Protein AF-A0A945GLP3-F1 (afdb_monomer_lite)

Secondary structure (DSSP, 8-state):
--S----HHHHHHHHHSTTEEEEEEEETTEEEEEEEE-GGG-TT---EEEEEEE-HHHHHHHHHHHHHHTT-S--EE---S-HHHHHHHHHH-S------------S-HHHHHHHHHHHHHHHHHHHT--SEEEEEETTTTEEEEEE-SSS-EEEEEE-HHHHHHHHH-SS-HHHHH-SSTTHHHHTTT-S------TT---

Sequence (202 aa):
AYGVVRRPGEMKPLCERRGREGWGCQVGGGFAYAILGGAGHQARAYERIDEAGGDPQLLESLIRVLMARFRRERLQVITGPNAEDVGFFRQLCGHWERSTDCMIKIIDLQLMLQVLEPLLKRRAKERGVRGGFNFTMEDSEQVGRLDLGKGRNHRLYLGDRDMVSLFFGALPVCETFGGGPPFDLLDKLLPLPLFASPLNHV

Structure (mmCIF, N/CA/C/O backbone):
data_AF-A0A945GLP3-F1
#
_entry.id   AF-A0A945GLP3-F1
#
loop_
_atom_site.group_PDB
_atom_site.id
_atom_site.type_symbol
_atom_site.label_atom_id
_atom_site.label_alt_id
_atom_site.label_comp_id
_atom_site.label_asym_id
_atom_site.label_entity_id
_atom_site.label_seq_id
_atom_site.pdbx_PDB_ins_code
_atom_site.Cartn_x
_atom_site.Cartn_y
_atom_site.Cartn_z
_atom_site.occupancy
_atom_site.B_iso_or_equiv
_atom_site.auth_seq_id
_atom_site.auth_comp_id
_atom_site.auth_asym_id
_atom_site.auth_atom_id
_atom_site.pdbx_PDB_model_num
ATOM 1 N N . ALA A 1 1 ? -12.230 -2.677 -9.079 1.00 30.88 1 ALA A N 1
ATOM 2 C CA . ALA A 1 1 ? -10.773 -2.459 -9.087 1.00 30.88 1 ALA A CA 1
ATOM 3 C C . ALA A 1 1 ? -10.468 -1.290 -8.162 1.00 30.88 1 ALA A C 1
ATOM 5 O O . ALA A 1 1 ? -11.164 -0.287 -8.257 1.00 30.88 1 ALA A O 1
ATOM 6 N N . TYR A 1 2 ? -9.519 -1.436 -7.237 1.00 29.95 2 TYR A N 1
ATOM 7 C CA . TYR A 1 2 ? -9.002 -0.303 -6.464 1.00 29.95 2 TYR A CA 1
ATOM 8 C C . TYR A 1 2 ? -7.687 0.077 -7.118 1.00 29.95 2 TYR A C 1
ATOM 10 O O . TYR A 1 2 ? -6.720 -0.667 -7.050 1.00 29.95 2 TYR A O 1
ATOM 18 N N . GLY A 1 3 ? -7.725 1.190 -7.827 1.00 35.09 3 GLY A N 1
ATOM 19 C CA . GLY A 1 3 ? -6.607 1.802 -8.514 1.00 35.09 3 GLY A CA 1
ATOM 20 C C . GLY A 1 3 ? -7.021 3.232 -8.820 1.00 35.09 3 GLY A C 1
ATOM 21 O O . GLY A 1 3 ? -8.206 3.502 -9.034 1.00 35.09 3 GLY A O 1
ATOM 22 N N . VAL A 1 4 ? -6.072 4.161 -8.788 1.00 40.62 4 VAL A N 1
ATOM 23 C CA . VAL A 1 4 ? -6.324 5.511 -9.293 1.00 40.62 4 VAL A CA 1
ATOM 24 C C . VAL A 1 4 ? -6.577 5.367 -10.789 1.00 40.62 4 VAL A C 1
ATOM 26 O O . VAL A 1 4 ? -5.718 4.865 -11.515 1.00 40.62 4 VAL A O 1
ATOM 29 N N . VAL A 1 5 ? -7.763 5.765 -11.254 1.00 42.56 5 VAL A N 1
ATOM 30 C CA . VAL A 1 5 ? -8.025 5.890 -12.690 1.00 42.56 5 VAL A CA 1
ATOM 31 C C . VAL A 1 5 ? -7.157 7.037 -13.182 1.00 42.56 5 VAL A C 1
ATOM 33 O O . VAL A 1 5 ? -7.525 8.201 -13.032 1.00 42.56 5 VAL A O 1
ATOM 36 N N . ARG A 1 6 ? -5.983 6.704 -13.725 1.00 49.47 6 ARG A N 1
ATOM 37 C CA . ARG A 1 6 ? -5.102 7.701 -14.319 1.00 49.47 6 ARG A CA 1
ATOM 38 C C . ARG A 1 6 ? -5.731 8.186 -15.610 1.00 49.47 6 ARG A C 1
ATOM 40 O O . ARG A 1 6 ? -6.005 7.399 -16.519 1.00 49.47 6 ARG A O 1
ATOM 47 N N . ARG A 1 7 ? -5.968 9.489 -15.708 1.00 48.38 7 ARG A N 1
ATOM 48 C CA . ARG A 1 7 ? -6.375 10.079 -16.985 1.00 48.38 7 ARG A CA 1
ATOM 49 C C . ARG A 1 7 ? -5.192 9.961 -17.951 1.00 48.38 7 ARG A C 1
ATOM 51 O O . ARG A 1 7 ? -4.054 10.129 -17.519 1.00 48.38 7 ARG A O 1
ATOM 58 N N . PRO A 1 8 ? -5.406 9.756 -19.261 1.00 51.41 8 PRO A N 1
ATOM 59 C CA . PRO A 1 8 ? -4.306 9.696 -20.231 1.00 51.41 8 PRO A CA 1
ATOM 60 C C . PRO A 1 8 ? -3.327 10.885 -20.144 1.00 51.41 8 PRO A C 1
ATOM 62 O O . PRO A 1 8 ? -2.127 10.718 -20.342 1.00 51.41 8 PRO A O 1
ATOM 65 N N . GLY A 1 9 ? -3.812 12.075 -19.765 1.00 55.00 9 GLY A N 1
ATOM 66 C CA . GLY A 1 9 ? -2.977 13.261 -19.534 1.00 55.00 9 GLY A CA 1
ATOM 67 C C . GLY A 1 9 ? -2.014 13.159 -18.341 1.00 55.00 9 GLY A C 1
ATOM 68 O O . GLY A 1 9 ? -0.962 13.785 -18.374 1.00 55.00 9 GLY A O 1
ATOM 69 N N . GLU A 1 10 ? -2.318 12.342 -17.331 1.00 52.44 10 GLU A N 1
ATOM 70 C CA . GLU A 1 10 ? -1.447 12.083 -16.170 1.00 52.44 10 GLU A CA 1
ATOM 71 C C . GLU A 1 10 ? -0.338 11.071 -16.504 1.00 52.44 10 GLU A C 1
ATOM 73 O O . GLU A 1 10 ? 0.697 11.037 -15.844 1.00 52.44 10 GLU A O 1
ATOM 78 N N . MET A 1 11 ? -0.521 10.280 -17.569 1.00 56.25 11 MET A N 1
ATOM 79 C CA . MET A 1 11 ? 0.501 9.372 -18.107 1.00 56.25 11 MET A CA 1
ATOM 80 C C . MET A 1 11 ? 1.476 10.079 -19.053 1.00 56.25 11 MET A C 1
ATOM 82 O O . MET A 1 11 ? 2.590 9.612 -19.272 1.00 56.25 11 MET A O 1
ATOM 86 N N . LYS A 1 12 ? 1.089 11.224 -19.618 1.00 57.19 12 LYS A N 1
ATOM 87 C CA . LYS A 1 12 ? 1.904 11.957 -20.591 1.00 57.19 12 LYS A CA 1
ATOM 88 C C . LYS A 1 12 ? 3.294 12.353 -20.041 1.00 57.19 12 LYS A C 1
ATOM 90 O O . LYS A 1 12 ? 4.285 12.055 -20.706 1.00 57.19 12 LYS A O 1
ATOM 95 N N . PRO A 1 13 ? 3.435 12.885 -18.806 1.00 58.25 13 PRO A N 1
ATOM 96 C CA . PRO A 1 13 ? 4.749 13.186 -18.230 1.00 58.25 13 PRO A CA 1
ATOM 97 C C . PRO A 1 13 ? 5.629 11.950 -17.998 1.00 58.25 13 PRO A C 1
ATOM 99 O O . PRO A 1 13 ? 6.848 12.073 -17.943 1.00 58.25 13 PRO A O 1
ATOM 102 N N . LEU A 1 14 ? 5.037 10.762 -17.849 1.00 55.91 14 LEU A N 1
ATOM 103 C CA . LEU A 1 14 ? 5.773 9.507 -17.685 1.00 55.91 14 LEU A CA 1
ATOM 104 C C . LEU A 1 14 ? 6.435 9.057 -18.986 1.00 55.91 14 LEU A C 1
ATOM 106 O O . LEU A 1 14 ? 7.582 8.614 -18.966 1.00 55.91 14 LEU A O 1
ATOM 110 N N . CYS A 1 15 ? 5.723 9.215 -20.100 1.00 54.62 15 CYS A N 1
ATOM 111 C CA . CYS A 1 15 ? 6.183 8.822 -21.427 1.00 54.62 15 CYS A CA 1
ATOM 112 C C . CYS A 1 15 ? 7.084 9.880 -22.087 1.00 54.62 15 CYS A C 1
ATOM 114 O O . CYS A 1 15 ? 7.873 9.543 -22.964 1.00 54.62 15 CYS A O 1
ATOM 116 N N . GLU A 1 16 ? 6.977 11.150 -21.681 1.00 55.97 16 GLU A N 1
ATOM 117 C CA . GLU A 1 16 ? 7.677 12.277 -22.323 1.00 55.97 16 GLU A CA 1
ATOM 118 C C . GLU A 1 16 ? 8.896 12.803 -21.535 1.00 55.97 16 GLU A C 1
ATOM 120 O O . GLU A 1 16 ? 9.595 13.711 -21.993 1.00 55.97 16 GLU A O 1
ATOM 125 N N . ARG A 1 17 ? 9.204 12.245 -20.355 1.00 57.25 17 ARG A N 1
ATOM 126 C CA . ARG A 1 17 ? 10.391 12.638 -19.573 1.00 57.25 17 ARG A CA 1
ATOM 127 C C . ARG A 1 17 ? 11.679 12.134 -20.235 1.00 57.25 17 ARG A C 1
ATOM 129 O O . ARG A 1 17 ? 11.884 10.932 -20.388 1.00 57.25 17 ARG A O 1
ATOM 136 N N . ARG A 1 18 ? 12.606 13.054 -20.553 1.00 59.53 18 ARG A N 1
ATOM 137 C CA . ARG A 1 18 ? 13.972 12.718 -21.010 1.00 59.53 18 ARG A CA 1
ATOM 138 C C . ARG A 1 18 ? 14.609 11.699 -20.056 1.00 59.53 18 ARG A C 1
ATOM 140 O O . ARG A 1 18 ? 14.694 11.955 -18.857 1.00 59.53 18 ARG A O 1
ATOM 147 N N . GLY A 1 19 ? 15.072 10.568 -20.587 1.00 64.00 19 GLY A N 1
ATOM 148 C CA . GLY A 1 19 ? 15.695 9.494 -19.804 1.00 64.00 19 GLY A CA 1
ATOM 149 C C . GLY A 1 19 ? 14.748 8.399 -19.308 1.00 64.00 19 GLY A C 1
ATOM 150 O O . GLY A 1 19 ? 15.213 7.520 -18.584 1.00 64.00 19 GLY A O 1
ATOM 151 N N . ARG A 1 20 ? 13.462 8.423 -19.691 1.00 74.50 20 ARG A N 1
ATOM 152 C CA . ARG A 1 20 ? 12.532 7.300 -19.504 1.00 74.50 20 ARG A CA 1
ATOM 153 C C . ARG A 1 20 ? 12.071 6.730 -20.844 1.00 74.50 20 ARG A C 1
ATOM 155 O O . ARG A 1 20 ? 11.935 7.475 -21.809 1.00 74.50 20 ARG A O 1
ATOM 162 N N . GLU A 1 21 ? 11.863 5.418 -20.915 1.00 78.62 21 GLU A N 1
ATOM 163 C CA . GLU A 1 21 ? 11.349 4.745 -22.118 1.00 78.62 21 GLU A CA 1
ATOM 164 C C . GLU A 1 21 ? 10.379 3.626 -21.737 1.00 78.62 21 GLU A C 1
ATOM 166 O O . GLU A 1 21 ? 10.684 2.791 -20.884 1.00 78.62 21 GLU A O 1
ATOM 171 N N . GLY A 1 22 ? 9.203 3.627 -22.365 1.00 84.44 22 GLY A N 1
ATOM 172 C CA . GLY A 1 22 ? 8.183 2.605 -22.165 1.00 84.44 22 GLY A CA 1
ATOM 173 C C . GLY A 1 22 ? 8.343 1.442 -23.135 1.00 84.44 22 GLY A C 1
ATOM 174 O O . GLY A 1 22 ? 8.502 1.640 -24.337 1.00 84.44 22 GLY A O 1
ATOM 175 N N . TRP A 1 23 ? 8.251 0.229 -22.604 1.00 87.44 23 TRP A N 1
ATOM 176 C CA . TRP A 1 23 ? 8.298 -1.025 -23.342 1.00 87.44 23 TRP A CA 1
ATOM 177 C C . TRP A 1 23 ? 7.068 -1.853 -23.003 1.00 87.44 23 TRP A C 1
ATOM 179 O O . TRP A 1 23 ? 6.610 -1.844 -21.863 1.00 87.44 23 TRP A O 1
ATOM 189 N N . GLY A 1 24 ? 6.544 -2.588 -23.978 1.00 89.19 24 GLY A N 1
ATOM 190 C CA . GLY A 1 24 ? 5.403 -3.462 -23.755 1.00 89.19 24 GLY A CA 1
ATOM 191 C C . GLY A 1 24 ? 5.402 -4.664 -24.679 1.00 89.19 24 GLY A C 1
ATOM 192 O O . GLY A 1 24 ? 6.011 -4.647 -25.750 1.00 89.19 24 GLY A O 1
ATOM 193 N N . CYS A 1 25 ? 4.713 -5.712 -24.248 1.00 86.56 25 CYS A N 1
ATOM 194 C CA . CYS A 1 25 ? 4.465 -6.910 -25.033 1.00 86.56 25 CYS A CA 1
ATOM 195 C C . CYS A 1 25 ? 2.995 -7.322 -24.906 1.00 86.56 25 CYS A C 1
ATOM 197 O O . CYS A 1 25 ? 2.357 -7.116 -23.872 1.00 86.56 25 CYS A O 1
ATOM 199 N N . GLN A 1 26 ? 2.449 -7.889 -25.981 1.00 90.56 26 GLN A N 1
ATOM 200 C CA . GLN A 1 26 ? 1.070 -8.357 -26.038 1.00 90.56 26 GLN A CA 1
ATOM 201 C C . GLN A 1 26 ? 1.025 -9.710 -26.748 1.00 90.56 26 GLN A C 1
ATOM 203 O O . GLN A 1 26 ? 1.541 -9.842 -27.858 1.00 90.56 26 GLN A O 1
ATOM 208 N N . VAL A 1 27 ? 0.410 -10.710 -26.114 1.00 88.69 27 VAL A N 1
ATOM 209 C CA . VAL A 1 27 ? 0.251 -12.064 -26.668 1.00 88.69 27 VAL A CA 1
ATOM 210 C C . VAL A 1 27 ? -1.104 -12.616 -26.239 1.00 88.69 27 VAL A C 1
ATOM 212 O O . VAL A 1 27 ? -1.424 -12.604 -25.055 1.00 88.69 27 VAL A O 1
ATOM 215 N N . GLY A 1 28 ? -1.907 -13.106 -27.189 1.00 77.50 28 GLY A N 1
ATOM 216 C CA . GLY A 1 28 ? -3.133 -13.860 -26.881 1.00 77.50 28 GLY A CA 1
ATOM 217 C C . GLY A 1 28 ? -4.143 -13.128 -25.985 1.00 77.50 28 GLY A C 1
ATOM 218 O O . GLY A 1 28 ? -4.814 -13.766 -25.184 1.00 77.50 28 GLY A O 1
ATOM 219 N N . GLY A 1 29 ? -4.224 -11.797 -26.076 1.00 82.75 29 GLY A N 1
ATOM 220 C CA . GLY A 1 29 ? -5.087 -10.962 -25.227 1.00 82.75 29 GLY A CA 1
ATOM 221 C C . GLY A 1 29 ? -4.465 -10.532 -23.892 1.00 82.75 29 GLY A C 1
ATOM 222 O O . GLY A 1 29 ? -4.974 -9.600 -23.274 1.00 82.75 29 GLY A O 1
ATOM 223 N N . GLY A 1 30 ? -3.348 -11.134 -23.479 1.00 82.31 30 GLY A N 1
ATOM 224 C CA . GLY A 1 30 ? -2.535 -10.674 -22.354 1.00 82.31 30 GLY A CA 1
ATOM 225 C C . GLY A 1 30 ? -1.622 -9.512 -22.744 1.00 82.31 30 GLY A C 1
ATOM 226 O O . GLY A 1 30 ? -1.216 -9.391 -23.902 1.00 82.31 30 GLY A O 1
ATOM 227 N N . PHE A 1 31 ? -1.287 -8.664 -21.772 1.00 88.62 31 PHE A N 1
ATOM 228 C CA . PHE A 1 31 ? -0.425 -7.495 -21.948 1.00 88.62 31 PHE A CA 1
ATOM 229 C C . PHE A 1 31 ? 0.483 -7.304 -20.733 1.00 88.62 31 PHE A C 1
ATOM 231 O O . PHE A 1 31 ? 0.029 -7.484 -19.604 1.00 88.62 31 PHE A O 1
ATOM 238 N N . ALA A 1 32 ? 1.726 -6.887 -20.963 1.00 85.88 32 ALA A N 1
ATOM 239 C CA . ALA A 1 32 ? 2.624 -6.398 -19.924 1.00 85.88 32 ALA A CA 1
ATOM 240 C C . ALA A 1 32 ? 3.416 -5.181 -20.404 1.00 85.88 32 ALA A C 1
ATOM 242 O O . ALA A 1 32 ? 3.670 -5.020 -21.601 1.00 85.88 32 ALA A O 1
ATOM 243 N N . TYR A 1 33 ? 3.821 -4.335 -19.458 1.00 88.19 33 TYR A N 1
ATOM 244 C CA . TYR A 1 33 ? 4.624 -3.147 -19.716 1.00 88.19 33 TYR A CA 1
ATOM 245 C C . TYR A 1 33 ? 5.692 -2.916 -18.647 1.00 88.19 33 TYR A C 1
ATOM 247 O O . TYR A 1 33 ? 5.562 -3.355 -17.505 1.00 88.19 33 TYR A O 1
ATOM 255 N N . ALA A 1 34 ? 6.732 -2.181 -19.032 1.00 87.31 34 ALA A N 1
ATOM 256 C CA . ALA A 1 34 ? 7.771 -1.671 -18.152 1.00 87.31 34 ALA A CA 1
ATOM 257 C C . ALA A 1 34 ? 8.202 -0.268 -18.601 1.00 87.31 34 ALA A C 1
ATOM 259 O O . ALA A 1 34 ? 8.380 -0.009 -19.791 1.00 87.31 34 ALA A O 1
ATOM 260 N N . ILE A 1 35 ? 8.396 0.634 -17.645 1.00 86.31 35 ILE A N 1
ATOM 261 C CA . ILE A 1 35 ? 8.957 1.968 -17.842 1.00 86.31 35 ILE A CA 1
ATOM 262 C C . ILE A 1 35 ? 10.386 1.941 -17.313 1.00 86.31 35 ILE A C 1
ATOM 264 O O . ILE A 1 35 ? 10.616 1.798 -16.113 1.00 86.31 35 ILE A O 1
ATOM 268 N N . LEU A 1 36 ? 11.353 2.062 -18.216 1.00 85.94 36 LEU A N 1
ATOM 269 C CA . LEU A 1 36 ? 12.771 2.049 -17.883 1.00 85.94 36 LEU A CA 1
ATOM 270 C C . LEU A 1 36 ? 13.275 3.455 -17.562 1.00 85.94 36 LEU A C 1
ATOM 272 O O . LEU A 1 36 ? 12.870 4.418 -18.210 1.00 85.94 36 LEU A O 1
ATOM 276 N N . GLY A 1 37 ? 14.199 3.557 -16.607 1.00 83.12 37 GLY A N 1
ATOM 277 C CA . GLY A 1 37 ? 14.891 4.784 -16.214 1.00 83.12 37 GLY A CA 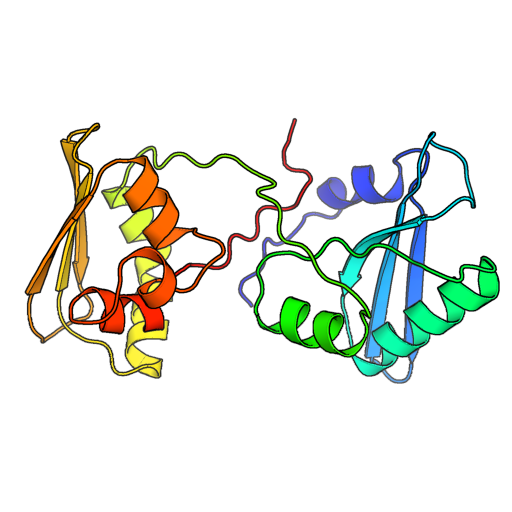1
ATOM 278 C C . GLY A 1 37 ? 16.396 4.564 -16.009 1.00 83.12 37 GLY A C 1
ATOM 279 O O . GLY A 1 37 ? 16.873 3.431 -15.921 1.00 83.12 37 GLY A O 1
ATOM 280 N N . GLY A 1 38 ? 17.172 5.646 -15.942 1.00 76.81 38 GLY A N 1
ATOM 281 C CA . GLY A 1 38 ? 18.621 5.592 -15.703 1.00 76.81 38 GLY A CA 1
ATOM 282 C C . GLY A 1 38 ? 19.206 6.938 -15.274 1.00 76.81 38 GLY A C 1
ATOM 283 O O . GLY A 1 38 ? 18.528 7.970 -15.334 1.00 76.81 38 GLY A O 1
ATOM 284 N N . ALA A 1 39 ? 20.460 6.927 -14.817 1.00 66.00 39 ALA A N 1
ATOM 285 C CA . ALA A 1 39 ? 21.176 8.143 -14.447 1.00 66.00 39 ALA A CA 1
ATOM 286 C C . ALA A 1 39 ? 21.418 9.050 -15.674 1.00 66.00 39 ALA A C 1
ATOM 288 O O . ALA A 1 39 ? 21.748 8.592 -16.766 1.00 66.00 39 ALA A O 1
ATOM 289 N N . GLY A 1 40 ? 21.258 10.366 -15.494 1.00 59.19 40 GLY A N 1
ATOM 290 C CA . GLY A 1 40 ? 21.776 11.370 -16.432 1.00 59.19 40 GLY A CA 1
ATOM 291 C C . GLY A 1 40 ? 20.935 11.696 -17.671 1.00 59.19 40 GLY A C 1
ATOM 292 O O . GLY A 1 40 ? 21.484 12.253 -18.617 1.00 59.19 40 GLY A O 1
ATOM 293 N N . HIS A 1 41 ? 19.633 11.388 -17.708 1.00 53.28 41 HIS A N 1
ATOM 294 C CA . HIS A 1 41 ? 18.764 11.679 -18.868 1.00 53.28 41 HIS A CA 1
ATOM 295 C C . HIS A 1 41 ? 19.275 11.101 -20.209 1.00 53.28 41 HIS A C 1
ATOM 297 O O . HIS A 1 41 ? 18.842 11.536 -21.279 1.00 53.28 41 HIS A O 1
ATOM 303 N N . GLN A 1 42 ? 20.189 10.125 -20.165 1.00 54.50 42 GLN A N 1
ATOM 304 C CA . GLN A 1 42 ? 20.777 9.510 -21.349 1.00 54.50 42 GLN A CA 1
ATOM 305 C C . GLN A 1 42 ? 19.886 8.372 -21.843 1.00 54.50 42 GLN A C 1
ATOM 307 O O . GLN A 1 42 ? 19.506 7.477 -21.088 1.00 54.50 42 GLN A O 1
ATOM 312 N N . ALA A 1 43 ? 19.556 8.393 -23.133 1.00 53.12 43 ALA A N 1
ATOM 313 C CA . ALA A 1 43 ? 18.850 7.285 -23.759 1.00 53.12 43 ALA A CA 1
ATOM 314 C C . ALA A 1 43 ? 19.726 6.019 -23.708 1.00 53.12 43 ALA A C 1
ATOM 316 O O . ALA A 1 43 ? 20.909 6.076 -24.042 1.00 53.12 43 ALA A O 1
ATOM 317 N N . ARG A 1 44 ? 19.123 4.869 -23.366 1.00 60.09 44 ARG A N 1
ATOM 318 C CA . ARG A 1 44 ? 19.711 3.512 -23.468 1.00 60.09 44 ARG A CA 1
ATOM 319 C C . ARG A 1 44 ? 20.724 3.100 -22.394 1.00 60.09 44 ARG A C 1
ATOM 321 O O . ARG A 1 44 ? 21.185 1.958 -22.418 1.00 60.09 44 ARG A O 1
ATOM 328 N N . ALA A 1 45 ? 21.004 3.952 -21.411 1.00 65.12 45 ALA A N 1
ATOM 329 C CA . ALA A 1 45 ? 21.755 3.572 -20.215 1.00 65.12 45 ALA A CA 1
ATOM 330 C C . ALA A 1 45 ? 20.834 3.108 -19.067 1.00 65.12 45 ALA A C 1
ATOM 332 O O . ALA A 1 45 ? 21.070 3.451 -17.915 1.00 65.12 45 ALA A O 1
ATOM 333 N N . TYR A 1 46 ? 19.744 2.395 -19.371 1.00 78.25 46 TYR A N 1
ATOM 334 C CA . TYR A 1 46 ? 18.735 2.064 -18.364 1.00 78.25 46 TYR A CA 1
ATOM 335 C C . TYR A 1 46 ? 19.299 1.143 -17.281 1.00 78.25 46 TYR A C 1
ATOM 337 O O . TYR A 1 46 ? 19.880 0.098 -17.573 1.00 78.25 46 TYR A O 1
ATOM 345 N N . GLU A 1 47 ? 19.110 1.547 -16.032 1.00 83.88 47 GLU A N 1
ATOM 346 C CA . GLU A 1 47 ? 19.602 0.854 -14.837 1.00 83.88 47 GLU A CA 1
ATOM 347 C C . GLU A 1 47 ? 18.462 0.462 -13.900 1.00 83.88 47 GLU A C 1
ATOM 349 O O . GLU A 1 47 ? 18.657 -0.375 -13.018 1.00 83.88 47 GLU A O 1
ATOM 354 N N . ARG A 1 48 ? 17.270 1.034 -14.105 1.00 86.31 48 ARG A N 1
ATOM 355 C CA . ARG A 1 48 ? 16.099 0.786 -13.272 1.00 86.31 48 ARG A CA 1
ATOM 356 C C . ARG A 1 48 ? 14.812 0.612 -14.070 1.00 86.31 48 ARG A C 1
ATOM 358 O O . ARG A 1 48 ? 14.672 1.144 -15.171 1.00 86.31 48 ARG A O 1
ATOM 365 N N . ILE A 1 49 ? 13.872 -0.104 -13.474 1.00 87.56 49 ILE A N 1
ATOM 366 C CA . ILE A 1 49 ? 12.462 -0.164 -13.846 1.00 87.56 49 ILE A CA 1
ATOM 367 C C . ILE A 1 49 ? 11.726 0.750 -12.860 1.00 87.56 49 ILE A C 1
ATOM 369 O O . ILE A 1 49 ? 11.668 0.454 -11.666 1.00 87.56 49 ILE A O 1
ATOM 373 N N . ASP A 1 50 ? 11.223 1.877 -13.365 1.00 81.62 50 ASP A N 1
ATOM 374 C CA . ASP A 1 50 ? 10.504 2.895 -12.585 1.00 81.62 50 ASP A CA 1
ATOM 375 C C . ASP A 1 50 ? 9.035 2.505 -12.354 1.00 81.62 50 ASP A C 1
ATOM 377 O O . ASP A 1 50 ? 8.435 2.902 -11.360 1.00 81.62 50 ASP A O 1
ATOM 381 N N . GLU A 1 51 ? 8.439 1.766 -13.294 1.00 81.81 51 GLU A N 1
ATOM 382 C CA . GLU A 1 51 ? 7.067 1.258 -13.212 1.00 81.81 51 GLU A CA 1
ATOM 383 C C . GLU A 1 51 ? 6.951 -0.008 -14.071 1.00 81.81 51 GLU A C 1
ATOM 385 O O . GLU A 1 51 ? 7.573 -0.097 -15.129 1.00 81.81 51 GLU A O 1
ATOM 390 N N . ALA A 1 52 ? 6.156 -0.984 -13.646 1.00 85.69 52 ALA A N 1
ATOM 391 C CA . ALA A 1 52 ? 5.865 -2.184 -14.420 1.00 85.69 52 ALA A CA 1
ATOM 392 C C . ALA A 1 52 ? 4.503 -2.757 -14.024 1.00 85.69 52 ALA A C 1
ATOM 394 O O . ALA A 1 52 ? 4.051 -2.561 -12.898 1.00 85.69 52 ALA A O 1
ATOM 395 N N . GLY A 1 53 ? 3.863 -3.477 -14.941 1.00 84.62 53 GLY A N 1
ATOM 396 C CA . GLY A 1 53 ? 2.584 -4.119 -14.662 1.00 84.62 53 GLY A CA 1
ATOM 397 C C . GLY A 1 53 ? 2.044 -4.938 -15.827 1.00 84.62 53 GLY A C 1
ATOM 398 O O . GLY A 1 53 ? 2.585 -4.915 -16.934 1.00 84.62 53 GLY A O 1
ATOM 399 N N . GLY A 1 54 ? 0.949 -5.653 -15.570 1.00 85.12 54 GLY A N 1
ATOM 400 C CA . GLY A 1 54 ? 0.273 -6.519 -16.536 1.00 85.12 54 GLY A CA 1
ATOM 401 C C . GLY A 1 54 ? 0.313 -7.992 -16.139 1.00 85.12 54 GLY A C 1
ATOM 402 O O . GLY A 1 54 ? 0.365 -8.318 -14.956 1.00 85.12 54 GLY A O 1
ATOM 403 N N . ASP A 1 55 ? 0.251 -8.877 -17.130 1.00 86.81 55 ASP A N 1
ATOM 404 C CA . ASP A 1 55 ? 0.323 -10.322 -16.920 1.00 86.81 55 ASP A CA 1
ATOM 405 C C . ASP A 1 55 ? 1.706 -10.736 -16.364 1.00 86.81 55 ASP A C 1
ATOM 407 O O . ASP A 1 55 ? 2.721 -10.382 -16.972 1.00 86.81 55 ASP A O 1
ATOM 411 N N . PRO A 1 56 ? 1.783 -11.493 -15.249 1.00 86.94 56 PRO A N 1
ATOM 412 C CA . PRO A 1 56 ? 3.057 -11.842 -14.616 1.00 86.94 56 PRO A CA 1
ATOM 413 C C . PRO A 1 56 ? 4.025 -12.633 -15.506 1.00 86.94 56 PRO A C 1
ATOM 415 O O . PRO A 1 56 ? 5.231 -12.387 -15.467 1.00 86.94 56 PRO A O 1
ATOM 418 N N . GLN A 1 57 ? 3.524 -13.562 -16.328 1.00 89.31 57 GLN A N 1
ATOM 419 C CA . GLN A 1 57 ? 4.374 -14.388 -17.195 1.00 89.31 57 GLN A CA 1
ATOM 420 C C . GLN A 1 57 ? 4.937 -13.557 -18.353 1.00 89.31 57 GLN A C 1
ATOM 422 O O . GLN A 1 57 ? 6.116 -13.672 -18.715 1.00 89.31 57 GLN A O 1
ATOM 427 N N . LEU A 1 58 ? 4.102 -12.682 -18.919 1.00 88.56 58 LEU A N 1
ATOM 428 C CA . LEU A 1 58 ? 4.531 -11.736 -19.946 1.00 88.56 58 LEU A CA 1
ATOM 429 C C . LEU A 1 58 ? 5.497 -10.692 -19.384 1.00 88.56 58 LEU A C 1
ATOM 431 O O . LEU A 1 58 ? 6.459 -10.340 -20.066 1.00 88.56 58 LEU A O 1
ATOM 435 N N . LEU A 1 59 ? 5.285 -10.233 -18.148 1.00 89.75 59 LEU A N 1
ATOM 436 C CA . LEU A 1 59 ? 6.157 -9.268 -17.488 1.00 89.75 59 LEU A CA 1
ATOM 437 C C . LEU A 1 59 ? 7.547 -9.854 -17.217 1.00 89.75 59 LEU A C 1
ATOM 439 O O . LEU A 1 59 ? 8.548 -9.214 -17.535 1.00 89.75 59 LEU A O 1
ATOM 443 N N . GLU A 1 60 ? 7.633 -11.083 -16.706 1.00 92.12 60 GLU A N 1
ATOM 444 C CA . GLU A 1 60 ? 8.918 -11.767 -16.527 1.00 92.12 60 GLU A CA 1
ATOM 445 C C . GLU A 1 60 ? 9.663 -11.913 -17.865 1.00 92.12 60 GLU A C 1
ATOM 447 O O . GLU A 1 60 ? 10.852 -11.593 -17.975 1.00 92.12 60 GLU A O 1
ATOM 452 N N . SER A 1 61 ? 8.949 -12.337 -18.910 1.00 92.31 61 SER A N 1
ATOM 453 C CA . SER A 1 61 ? 9.502 -12.464 -20.261 1.00 92.31 61 SER A CA 1
ATOM 454 C C . SER A 1 61 ? 9.995 -11.119 -20.804 1.00 92.31 61 SER A C 1
ATOM 456 O O . SER A 1 61 ? 11.093 -11.038 -21.358 1.00 92.31 61 SER A O 1
ATOM 458 N N . LEU A 1 62 ? 9.219 -10.049 -20.604 1.00 91.00 62 LEU A N 1
ATOM 459 C CA . LEU A 1 62 ? 9.582 -8.690 -20.994 1.00 91.00 62 LEU A CA 1
ATOM 460 C C . LEU A 1 62 ? 10.870 -8.245 -20.293 1.00 91.00 62 LEU A C 1
ATOM 462 O O . LEU A 1 62 ? 11.790 -7.781 -20.964 1.00 91.00 62 LEU A O 1
ATOM 466 N N . ILE A 1 63 ? 10.985 -8.442 -18.977 1.00 90.62 63 ILE A N 1
ATOM 467 C CA . ILE A 1 63 ? 12.185 -8.080 -18.208 1.00 90.62 63 ILE A CA 1
ATOM 468 C C . ILE A 1 63 ? 13.422 -8.804 -18.758 1.00 90.62 63 ILE A C 1
ATOM 470 O O . ILE A 1 63 ? 14.442 -8.159 -19.015 1.00 90.62 63 ILE A O 1
ATOM 474 N N . ARG A 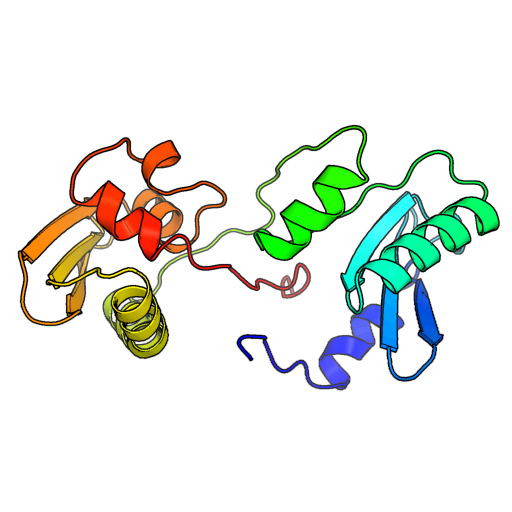1 64 ? 13.330 -10.115 -19.024 1.00 90.69 64 ARG A N 1
ATOM 475 C CA . ARG A 1 64 ? 14.434 -10.905 -19.605 1.00 90.69 64 ARG A CA 1
ATOM 476 C C . ARG A 1 64 ? 14.872 -10.360 -20.969 1.00 90.69 64 ARG A C 1
ATOM 478 O O . ARG A 1 64 ? 16.069 -10.204 -21.217 1.00 90.69 64 ARG A O 1
ATOM 485 N N . VAL A 1 65 ? 13.915 -10.025 -21.838 1.00 91.12 65 VAL A N 1
ATOM 486 C CA . VAL A 1 65 ? 14.191 -9.427 -23.156 1.00 91.12 65 VAL A CA 1
ATOM 487 C C . VAL A 1 65 ? 14.871 -8.066 -23.016 1.00 91.12 65 VAL A C 1
ATOM 489 O O . VAL A 1 65 ? 15.835 -7.795 -23.733 1.00 91.12 65 VAL A O 1
ATOM 492 N N . LEU A 1 66 ? 14.418 -7.218 -22.089 1.00 88.56 66 LEU A N 1
ATOM 493 C CA . LEU A 1 66 ? 15.007 -5.896 -21.863 1.00 88.56 66 LEU A CA 1
ATOM 494 C C . LEU A 1 66 ? 16.440 -6.001 -21.323 1.00 88.56 66 LEU A C 1
ATOM 496 O O . LEU A 1 66 ? 17.329 -5.318 -21.836 1.00 88.56 66 LEU A O 1
ATOM 500 N N . MET A 1 67 ? 16.699 -6.899 -20.368 1.00 89.00 67 MET A N 1
ATOM 501 C CA . MET A 1 67 ? 18.054 -7.156 -19.865 1.00 89.00 67 MET A CA 1
ATOM 502 C C . MET A 1 67 ? 18.999 -7.606 -20.984 1.00 89.00 67 MET A C 1
ATOM 504 O O . MET A 1 67 ? 20.082 -7.039 -21.139 1.00 89.00 67 MET A O 1
ATOM 508 N N . ALA A 1 68 ? 18.573 -8.564 -21.814 1.00 89.44 68 ALA A N 1
ATOM 509 C CA . ALA A 1 68 ? 19.368 -9.050 -22.941 1.00 89.44 68 ALA A CA 1
ATOM 510 C C . ALA A 1 68 ? 19.616 -7.951 -23.989 1.00 89.44 68 ALA A C 1
ATOM 512 O O . ALA A 1 68 ? 20.750 -7.734 -24.420 1.00 89.44 68 ALA A O 1
ATOM 513 N N . ARG A 1 69 ? 18.566 -7.210 -24.363 1.00 86.94 69 ARG A N 1
ATOM 514 C CA . ARG A 1 69 ? 18.627 -6.126 -25.354 1.00 86.94 69 ARG A CA 1
ATOM 515 C C . ARG A 1 69 ? 19.607 -5.031 -24.948 1.00 86.94 69 ARG A C 1
ATOM 517 O O . ARG A 1 69 ? 20.375 -4.561 -25.785 1.00 86.94 69 ARG A O 1
ATOM 524 N N . PHE A 1 70 ? 19.577 -4.626 -23.681 1.00 85.44 70 PHE A N 1
ATOM 525 C CA . PHE A 1 70 ? 20.418 -3.548 -23.162 1.00 85.44 70 PHE A CA 1
ATOM 526 C C . PHE A 1 70 ? 21.718 -4.038 -22.518 1.00 85.44 70 PHE A C 1
ATOM 528 O O . PHE A 1 70 ? 22.442 -3.225 -21.942 1.00 85.44 70 PHE A O 1
ATOM 535 N N . ARG A 1 71 ? 22.028 -5.340 -22.640 1.00 87.06 71 ARG A N 1
ATOM 536 C CA . ARG A 1 71 ? 23.222 -5.991 -22.078 1.00 87.06 71 ARG A CA 1
ATOM 537 C C . ARG A 1 71 ? 23.412 -5.667 -20.593 1.00 87.06 71 ARG A C 1
ATOM 539 O O . ARG A 1 71 ? 24.494 -5.276 -20.163 1.00 87.06 71 ARG A O 1
ATOM 546 N N . ARG A 1 72 ? 22.329 -5.772 -19.820 1.00 85.56 72 ARG A N 1
ATOM 547 C CA . ARG A 1 72 ? 22.316 -5.483 -18.384 1.00 85.56 72 ARG A CA 1
ATOM 548 C C . ARG A 1 72 ? 22.437 -6.768 -17.589 1.00 85.56 72 ARG A C 1
ATOM 550 O O . ARG A 1 72 ? 21.605 -7.658 -17.715 1.00 85.56 72 ARG A O 1
ATOM 557 N N . GLU A 1 73 ? 23.440 -6.813 -16.724 1.00 86.38 73 GLU A N 1
ATOM 558 C CA . GLU A 1 73 ? 23.594 -7.876 -15.726 1.00 86.38 73 GLU A CA 1
ATOM 559 C C . GLU A 1 73 ? 22.685 -7.648 -14.513 1.00 86.38 73 GLU A C 1
ATOM 561 O O . GLU A 1 73 ? 22.294 -8.593 -13.835 1.00 86.38 73 GLU A O 1
ATOM 566 N N . ARG A 1 74 ? 22.314 -6.385 -14.257 1.00 86.12 74 ARG A N 1
ATOM 567 C CA . ARG A 1 74 ? 21.436 -5.980 -13.157 1.00 86.12 74 ARG A CA 1
ATOM 568 C C . ARG A 1 74 ? 20.474 -4.875 -13.579 1.00 86.12 74 ARG A C 1
ATOM 570 O O . ARG A 1 74 ? 20.846 -3.991 -14.352 1.00 86.12 74 ARG A O 1
ATOM 577 N N . LEU A 1 75 ? 19.274 -4.909 -13.010 1.00 86.50 75 LEU A N 1
ATOM 578 C CA . LEU A 1 75 ? 18.303 -3.819 -13.024 1.00 86.50 75 LEU A CA 1
ATOM 579 C C . LEU A 1 75 ? 17.779 -3.618 -11.603 1.00 86.50 75 LEU A C 1
ATOM 581 O O . LEU A 1 75 ? 17.477 -4.590 -10.911 1.00 86.50 75 LEU A O 1
ATOM 585 N N . GLN A 1 76 ? 17.666 -2.365 -11.177 1.00 87.44 76 GLN A N 1
ATOM 586 C CA . GLN A 1 76 ? 16.929 -2.012 -9.969 1.00 87.44 76 GLN A CA 1
ATOM 587 C C . GLN A 1 76 ? 15.437 -1.946 -10.301 1.00 87.44 76 GLN A C 1
ATOM 589 O O . GLN A 1 76 ? 15.061 -1.421 -11.345 1.00 87.44 76 GLN A O 1
ATOM 594 N N . VAL A 1 77 ? 14.573 -2.452 -9.430 1.00 85.00 77 VAL A N 1
ATOM 595 C CA . VAL A 1 77 ? 13.123 -2.300 -9.588 1.00 85.00 77 VAL A CA 1
ATOM 596 C C . VAL A 1 77 ? 12.604 -1.456 -8.443 1.00 85.00 77 VAL A C 1
ATOM 598 O O . VAL A 1 77 ? 12.869 -1.764 -7.282 1.00 85.00 77 VAL A O 1
ATOM 601 N N . ILE A 1 78 ? 11.854 -0.411 -8.775 1.00 79.31 78 ILE A N 1
ATOM 602 C CA . ILE A 1 78 ? 11.067 0.337 -7.802 1.00 79.31 78 ILE A CA 1
ATOM 603 C C . ILE A 1 78 ? 9.653 -0.239 -7.852 1.00 79.31 78 ILE A C 1
ATOM 605 O O . ILE A 1 78 ? 8.988 -0.183 -8.883 1.00 79.31 78 ILE A O 1
ATOM 609 N N . THR A 1 79 ? 9.208 -0.827 -6.744 1.00 74.44 79 THR A N 1
ATOM 610 C CA . THR A 1 79 ? 7.847 -1.354 -6.597 1.00 74.44 79 THR A CA 1
ATOM 611 C C . THR A 1 79 ? 7.136 -0.635 -5.463 1.00 74.44 79 THR A C 1
ATOM 613 O O . THR A 1 79 ? 7.744 -0.309 -4.443 1.00 74.44 79 THR A O 1
ATOM 616 N N . GLY A 1 80 ? 5.832 -0.410 -5.629 1.00 67.44 80 GLY A N 1
ATOM 617 C CA . GLY A 1 80 ? 4.978 0.042 -4.535 1.00 67.44 80 GLY A CA 1
ATOM 618 C C . GLY A 1 80 ? 4.844 -1.027 -3.438 1.00 67.44 80 GLY A C 1
ATOM 619 O O . GLY A 1 80 ? 5.250 -2.177 -3.632 1.00 67.44 80 GLY A O 1
ATOM 620 N N . PRO A 1 81 ? 4.227 -0.691 -2.292 1.00 64.31 81 PRO A N 1
ATOM 621 C CA . PRO A 1 81 ? 4.096 -1.593 -1.143 1.00 64.31 81 PRO A CA 1
ATOM 622 C C . PRO A 1 81 ? 3.026 -2.689 -1.331 1.00 64.31 81 PRO A C 1
ATOM 624 O O . PRO A 1 81 ? 2.615 -3.324 -0.361 1.00 64.31 81 PRO A O 1
ATOM 627 N N . ASN A 1 82 ? 2.524 -2.904 -2.550 1.00 68.31 82 ASN A N 1
ATOM 628 C CA . ASN A 1 82 ? 1.504 -3.911 -2.818 1.00 68.31 82 ASN A CA 1
ATOM 629 C C . ASN A 1 82 ? 2.089 -5.320 -2.631 1.00 68.31 82 ASN A C 1
ATOM 631 O O . ASN A 1 82 ? 3.101 -5.661 -3.236 1.00 68.31 82 ASN A O 1
ATOM 635 N N . ALA A 1 83 ? 1.433 -6.150 -1.817 1.00 67.62 83 ALA A N 1
ATOM 636 C CA . ALA A 1 83 ? 1.855 -7.521 -1.544 1.00 67.62 83 ALA A CA 1
ATOM 637 C C . ALA A 1 83 ? 1.960 -8.394 -2.809 1.00 67.62 83 ALA A C 1
ATOM 639 O O . ALA A 1 83 ? 2.823 -9.267 -2.859 1.00 67.62 83 ALA A O 1
ATOM 640 N N . GLU A 1 84 ? 1.115 -8.159 -3.817 1.00 71.44 84 GLU A N 1
ATOM 641 C CA . GLU A 1 84 ? 1.155 -8.879 -5.097 1.00 71.44 84 GLU A CA 1
ATOM 642 C C . GLU A 1 84 ? 2.417 -8.511 -5.890 1.00 71.44 84 GLU A C 1
ATOM 644 O O . GLU A 1 84 ? 3.193 -9.398 -6.247 1.00 71.44 84 GLU A O 1
ATOM 649 N N . ASP A 1 85 ? 2.683 -7.212 -6.068 1.00 73.62 85 ASP A N 1
ATOM 650 C CA . ASP A 1 85 ? 3.869 -6.717 -6.782 1.00 73.62 85 ASP A CA 1
ATOM 651 C C . ASP A 1 85 ? 5.161 -7.112 -6.051 1.00 73.62 85 ASP A C 1
ATOM 653 O O . ASP A 1 85 ? 6.100 -7.643 -6.647 1.00 73.62 85 ASP A O 1
ATOM 657 N N . VAL A 1 86 ? 5.192 -6.928 -4.726 1.00 75.81 86 VAL A N 1
ATOM 658 C CA . VAL A 1 86 ? 6.312 -7.344 -3.872 1.00 75.81 86 VAL A CA 1
ATOM 659 C C . VAL A 1 86 ? 6.521 -8.855 -3.959 1.00 75.81 86 VAL A C 1
ATOM 661 O O . VAL A 1 86 ? 7.663 -9.305 -4.031 1.00 75.81 86 VAL A O 1
ATOM 664 N N . GLY A 1 87 ? 5.443 -9.642 -3.958 1.00 79.31 87 GLY A N 1
ATOM 665 C CA . GLY A 1 87 ? 5.490 -11.096 -4.085 1.00 79.31 87 GLY A CA 1
ATOM 666 C C . GLY A 1 87 ? 6.087 -11.548 -5.416 1.00 79.31 8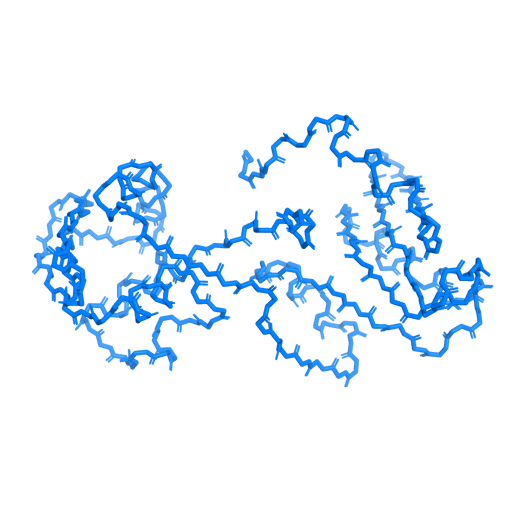7 GLY A C 1
ATOM 667 O O . GLY A 1 87 ? 6.932 -12.441 -5.421 1.00 79.31 87 GLY A O 1
ATOM 668 N N . PHE A 1 88 ? 5.705 -10.896 -6.516 1.00 85.12 88 PHE A N 1
ATOM 669 C CA . PHE A 1 88 ? 6.258 -11.142 -7.846 1.00 85.12 88 PHE A CA 1
ATOM 670 C C . PHE A 1 88 ? 7.750 -10.785 -7.919 1.00 85.12 88 PHE A C 1
ATOM 672 O O . PHE A 1 88 ? 8.583 -11.647 -8.201 1.00 85.12 88 PHE A O 1
ATOM 679 N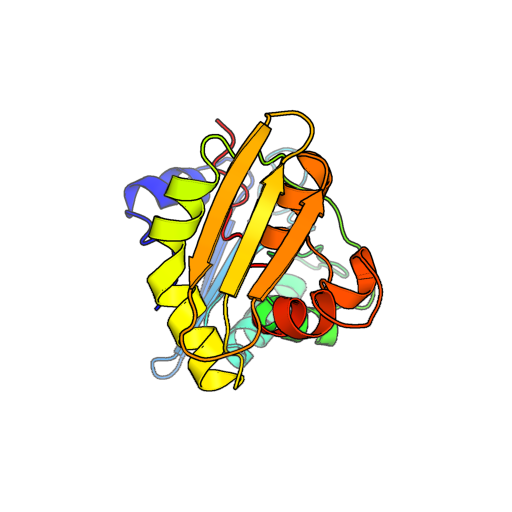 N . PHE A 1 89 ? 8.123 -9.540 -7.602 1.00 84.50 89 PHE A N 1
ATOM 680 C CA . PHE A 1 89 ? 9.510 -9.087 -7.757 1.00 84.50 89 PHE A CA 1
ATOM 681 C C . PHE A 1 89 ? 10.480 -9.783 -6.802 1.00 84.50 89 PHE A C 1
ATOM 683 O O . PHE A 1 89 ? 11.613 -10.072 -7.186 1.00 84.50 89 PHE A O 1
ATOM 690 N N . ARG A 1 90 ? 10.047 -10.142 -5.586 1.00 83.94 90 ARG A N 1
ATOM 691 C CA . ARG A 1 90 ? 10.890 -10.896 -4.643 1.00 83.94 90 ARG A CA 1
ATOM 692 C C . ARG A 1 90 ? 11.371 -12.237 -5.187 1.00 83.94 90 ARG A C 1
ATOM 694 O O . ARG A 1 90 ? 12.431 -12.687 -4.773 1.00 83.94 90 ARG A O 1
ATOM 701 N N . GLN A 1 91 ? 10.615 -12.871 -6.080 1.00 85.62 91 GLN A N 1
ATOM 702 C CA . GLN A 1 91 ? 11.011 -14.150 -6.676 1.00 85.62 91 GLN A CA 1
ATOM 703 C C . GLN A 1 91 ? 12.090 -13.984 -7.752 1.00 85.62 91 GLN A C 1
ATOM 705 O O . GLN A 1 91 ? 12.821 -14.929 -8.038 1.00 85.62 91 GLN A O 1
ATOM 710 N N . LEU A 1 92 ? 12.200 -12.789 -8.337 1.00 84.38 92 LEU A N 1
ATOM 711 C CA . LEU A 1 92 ? 13.119 -12.487 -9.435 1.00 84.38 92 LEU A CA 1
ATOM 712 C C . LEU A 1 92 ? 14.406 -11.789 -8.963 1.00 84.38 92 LEU A C 1
ATOM 714 O O . LEU A 1 92 ? 15.423 -11.837 -9.654 1.00 84.38 92 LEU A O 1
ATOM 718 N N . CYS A 1 93 ? 14.377 -11.121 -7.808 1.00 85.62 93 CYS A N 1
ATOM 719 C CA . CYS A 1 93 ? 15.480 -10.296 -7.320 1.00 85.62 93 CYS A CA 1
ATOM 720 C C . CYS A 1 93 ? 16.468 -11.071 -6.430 1.00 85.62 93 CYS A C 1
ATOM 722 O O . CYS A 1 93 ? 16.078 -11.738 -5.477 1.00 85.62 93 CYS A O 1
ATOM 724 N N . GLY A 1 94 ? 17.774 -10.893 -6.675 1.00 84.25 94 GLY A N 1
ATOM 725 C CA . GLY A 1 94 ? 18.844 -11.429 -5.814 1.00 84.25 94 GLY A CA 1
ATOM 726 C C . GLY A 1 94 ? 19.120 -10.608 -4.544 1.00 84.25 94 GLY A C 1
ATOM 727 O O . GLY A 1 94 ? 19.816 -11.072 -3.645 1.00 84.25 94 GLY A O 1
ATOM 728 N N . HIS A 1 95 ? 18.585 -9.388 -4.460 1.00 86.06 95 HIS A N 1
ATOM 729 C CA . HIS A 1 95 ? 18.674 -8.503 -3.300 1.00 86.06 95 HIS A CA 1
ATOM 730 C C . HIS A 1 95 ? 17.441 -7.595 -3.245 1.00 86.06 95 HIS A C 1
ATOM 732 O O . HIS A 1 95 ? 16.877 -7.263 -4.289 1.00 86.06 95 HIS A O 1
ATOM 738 N N . TRP A 1 96 ? 17.032 -7.187 -2.044 1.00 83.75 96 TRP A N 1
ATOM 739 C CA . TRP A 1 96 ? 15.940 -6.239 -1.847 1.00 83.75 96 TRP A CA 1
ATOM 740 C C . TRP A 1 96 ? 16.247 -5.304 -0.680 1.00 83.75 96 TRP A C 1
ATOM 742 O O . TRP A 1 96 ? 16.790 -5.717 0.343 1.00 83.75 96 TRP A O 1
ATOM 752 N N . GLU A 1 97 ? 15.834 -4.054 -0.839 1.00 81.00 97 GLU A N 1
ATOM 753 C CA . GLU A 1 97 ? 15.860 -3.024 0.192 1.00 81.00 97 GLU A CA 1
ATOM 754 C C . GLU A 1 97 ? 14.481 -2.361 0.271 1.00 81.00 97 GLU A C 1
ATOM 756 O O . GLU A 1 97 ? 13.664 -2.476 -0.647 1.00 81.00 97 GLU A O 1
ATOM 761 N N . ARG A 1 98 ? 14.196 -1.696 1.389 1.00 76.19 98 ARG A N 1
ATOM 762 C CA . ARG A 1 98 ? 12.988 -0.886 1.564 1.00 76.19 98 ARG A CA 1
ATOM 763 C C . ARG A 1 98 ? 13.415 0.536 1.874 1.00 76.19 98 ARG A C 1
ATOM 765 O O . ARG A 1 98 ? 14.249 0.745 2.750 1.00 76.19 98 ARG A O 1
ATOM 772 N N . SER A 1 99 ? 12.801 1.496 1.200 1.00 72.44 99 SER A N 1
ATOM 773 C CA . SER A 1 99 ? 12.969 2.918 1.471 1.00 72.44 99 SER A CA 1
ATOM 774 C C . SER A 1 99 ? 11.605 3.581 1.652 1.00 72.44 99 SER A C 1
ATOM 776 O O . SER A 1 99 ? 10.586 3.122 1.135 1.00 72.44 99 SER A O 1
ATOM 778 N N . THR A 1 100 ? 11.573 4.653 2.437 1.00 68.25 100 THR A N 1
ATOM 779 C CA . THR A 1 100 ? 10.396 5.511 2.577 1.00 68.25 100 THR A CA 1
ATOM 780 C C . THR A 1 100 ? 10.416 6.556 1.467 1.00 68.25 100 THR A C 1
ATOM 782 O O . THR A 1 100 ? 11.287 7.423 1.472 1.00 68.25 100 THR A O 1
ATOM 785 N N . ASP A 1 101 ? 9.472 6.467 0.530 1.00 67.25 101 ASP A N 1
ATOM 786 C CA . ASP A 1 101 ? 9.433 7.325 -0.668 1.00 67.25 101 ASP A CA 1
ATOM 787 C C . ASP A 1 101 ? 8.535 8.567 -0.502 1.00 67.25 101 ASP A C 1
ATOM 789 O O . ASP A 1 101 ? 8.652 9.537 -1.240 1.00 67.25 101 ASP A O 1
ATOM 793 N N . CYS A 1 102 ? 7.646 8.587 0.499 1.00 68.25 102 CYS A N 1
ATOM 794 C CA . CYS A 1 102 ? 6.748 9.719 0.730 1.00 68.25 102 CYS A CA 1
ATOM 795 C C . CYS A 1 102 ? 6.534 10.032 2.216 1.00 68.25 102 CYS A C 1
ATOM 797 O O . CYS A 1 102 ? 6.661 9.172 3.089 1.00 68.25 102 CYS A O 1
ATOM 799 N N . MET A 1 103 ? 6.185 11.292 2.488 1.00 75.38 103 MET A N 1
ATOM 800 C CA . MET A 1 103 ? 5.694 11.749 3.787 1.00 75.38 103 MET A CA 1
ATOM 801 C C . MET A 1 103 ? 4.184 11.935 3.715 1.00 75.38 103 MET A C 1
ATOM 803 O O . MET A 1 103 ? 3.669 12.522 2.764 1.00 75.38 103 MET A O 1
ATOM 807 N N . ILE A 1 104 ? 3.479 11.452 4.735 1.00 81.06 104 ILE A N 1
ATOM 808 C CA . ILE A 1 104 ? 2.019 11.497 4.804 1.00 81.06 104 ILE A CA 1
ATOM 809 C C . ILE A 1 104 ? 1.609 12.157 6.103 1.00 81.06 104 ILE A C 1
ATOM 811 O O . ILE A 1 104 ? 2.190 11.901 7.155 1.00 81.06 104 ILE A O 1
ATOM 815 N N . LYS A 1 105 ? 0.578 12.994 6.012 1.00 88.12 105 LYS A N 1
ATOM 816 C CA . LYS A 1 105 ? -0.075 13.611 7.156 1.00 88.12 105 LYS A CA 1
ATOM 817 C C . LYS A 1 105 ? -1.574 13.373 7.064 1.00 88.12 105 LYS A C 1
ATOM 819 O O . LYS A 1 105 ? -2.184 13.647 6.032 1.00 88.12 105 LYS A O 1
ATOM 824 N N . ILE A 1 106 ? -2.161 12.886 8.151 1.00 91.12 106 ILE A N 1
ATOM 825 C CA . ILE A 1 106 ? -3.614 12.814 8.298 1.00 91.12 106 ILE A CA 1
ATOM 826 C C . ILE A 1 106 ? -4.093 14.216 8.681 1.00 91.12 106 ILE A C 1
ATOM 828 O O . ILE A 1 106 ? -3.764 14.719 9.752 1.00 91.12 106 ILE A O 1
ATOM 832 N N . ILE A 1 107 ? -4.811 14.869 7.766 1.00 93.50 107 ILE A N 1
ATOM 833 C CA . ILE A 1 107 ? -5.343 16.225 7.976 1.00 93.50 107 ILE A CA 1
ATOM 834 C C . ILE A 1 107 ? -6.640 16.189 8.788 1.00 93.50 107 ILE A C 1
ATOM 836 O O . ILE A 1 107 ? -6.833 17.037 9.649 1.00 93.50 107 ILE A O 1
ATOM 840 N N . ASP A 1 108 ? -7.500 15.208 8.505 1.00 94.12 108 ASP A N 1
ATOM 841 C CA . ASP A 1 108 ? -8.755 14.961 9.215 1.00 94.12 108 ASP A CA 1
ATOM 842 C C . ASP A 1 108 ? -8.945 13.447 9.374 1.00 94.12 108 ASP A C 1
ATOM 844 O O . ASP A 1 108 ? -9.205 12.724 8.403 1.00 94.12 108 ASP A O 1
ATOM 848 N N . LEU A 1 109 ? -8.773 12.961 10.603 1.00 96.19 109 LEU A N 1
ATOM 849 C CA . LEU A 1 109 ? -8.864 11.540 10.930 1.00 96.19 109 LEU A CA 1
ATOM 850 C C . LEU A 1 109 ? -10.272 10.973 10.700 1.00 96.19 109 LEU A C 1
ATOM 852 O O . LEU A 1 109 ? -10.417 9.868 10.171 1.00 96.19 109 LEU A O 1
ATOM 856 N N . GLN A 1 110 ? -11.318 11.707 11.083 1.00 96.69 110 GLN A N 1
ATOM 857 C CA . GLN A 1 110 ? -12.692 11.215 10.996 1.00 96.69 110 GLN A CA 1
ATOM 858 C C . GLN A 1 110 ? -13.174 11.178 9.545 1.00 96.69 110 GLN A C 1
ATOM 860 O O . GLN A 1 110 ? -13.805 10.196 9.140 1.00 96.69 110 GLN A O 1
ATOM 865 N N . LEU A 1 111 ? -12.851 12.203 8.755 1.00 94.00 111 LEU A N 1
ATOM 866 C CA . LEU A 1 111 ? -13.150 12.237 7.327 1.00 94.00 111 LEU A CA 1
ATOM 867 C C . LEU A 1 111 ? -12.397 11.132 6.581 1.00 94.00 111 LEU A C 1
ATOM 869 O O . LEU A 1 111 ? -12.993 10.418 5.775 1.00 94.00 111 LEU A O 1
ATOM 873 N N . MET A 1 112 ? -11.108 10.935 6.878 1.00 93.62 112 MET A N 1
ATOM 874 C CA . MET A 1 112 ? -10.323 9.846 6.293 1.00 93.62 112 MET A CA 1
ATOM 875 C C . MET A 1 112 ? -10.982 8.486 6.563 1.00 93.62 112 MET A C 1
ATOM 877 O O . MET A 1 112 ? -11.161 7.689 5.641 1.00 93.62 112 MET A O 1
ATOM 881 N N . LEU A 1 113 ? -11.400 8.225 7.806 1.00 94.62 113 LEU A N 1
ATOM 882 C CA . LEU A 1 113 ? -12.092 6.986 8.163 1.00 94.62 113 LEU A CA 1
ATOM 883 C C . LEU A 1 113 ? -13.419 6.812 7.420 1.00 94.62 113 LEU A C 1
ATOM 885 O O . LEU A 1 113 ? -13.690 5.705 6.966 1.00 94.62 113 LEU A O 1
ATOM 889 N N . GLN A 1 114 ? -14.212 7.875 7.245 1.00 92.00 114 GLN A N 1
ATOM 890 C CA . GLN A 1 114 ? -15.463 7.833 6.472 1.00 92.00 114 GLN A CA 1
ATOM 891 C C . GLN A 1 114 ? -15.215 7.471 5.003 1.00 92.00 114 GLN A C 1
ATOM 893 O O . GLN A 1 114 ? -15.913 6.629 4.441 1.00 92.00 114 GLN A O 1
ATOM 898 N N . VAL A 1 115 ? -14.185 8.058 4.384 1.00 89.00 115 VAL A N 1
ATOM 899 C CA . VAL A 1 115 ? -13.802 7.754 2.994 1.00 89.00 115 VAL A CA 1
ATOM 900 C C . VAL A 1 115 ? -13.352 6.297 2.849 1.00 89.00 115 VAL A C 1
ATOM 902 O O . VAL A 1 115 ? -13.676 5.631 1.864 1.00 89.00 115 VAL A O 1
ATOM 905 N N . LEU A 1 116 ? -12.621 5.778 3.837 1.00 90.00 116 LEU A N 1
ATOM 906 C CA . LEU A 1 116 ? -12.084 4.416 3.831 1.00 90.00 116 LEU A CA 1
ATOM 907 C C . LEU A 1 116 ? -13.086 3.355 4.310 1.00 90.00 116 LEU A C 1
ATOM 909 O O . LEU A 1 116 ? -12.871 2.160 4.085 1.00 90.00 116 LEU A O 1
ATOM 913 N N . GLU A 1 117 ? -14.183 3.763 4.946 1.00 90.12 117 GLU A N 1
ATOM 914 C CA . GLU A 1 117 ? -15.150 2.884 5.600 1.00 90.12 117 GLU A CA 1
ATOM 915 C C . GLU A 1 117 ? -15.680 1.763 4.688 1.00 90.12 117 G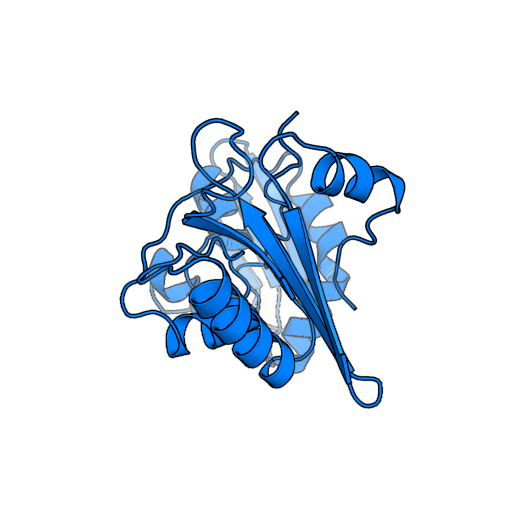LU A C 1
ATOM 917 O O . GLU A 1 117 ? -15.676 0.609 5.129 1.00 90.12 117 GLU A O 1
ATOM 922 N N . PRO A 1 118 ? -16.067 2.003 3.415 1.00 89.75 118 PRO A N 1
ATOM 923 C CA . PRO A 1 118 ? -16.557 0.932 2.546 1.00 89.75 118 PRO A CA 1
ATOM 924 C C . PRO A 1 118 ? -15.508 -0.160 2.299 1.00 89.75 118 PRO A C 1
ATOM 926 O O . PRO A 1 118 ? -15.827 -1.353 2.299 1.00 89.75 118 PRO A O 1
ATOM 929 N N . LEU A 1 119 ? -14.241 0.233 2.122 1.00 88.00 119 LEU A N 1
ATOM 930 C CA . LEU A 1 119 ? -13.127 -0.694 1.926 1.00 88.00 119 LEU A CA 1
ATOM 931 C C . LEU A 1 119 ? -12.848 -1.489 3.204 1.00 88.00 119 LEU A C 1
ATOM 933 O O . LEU A 1 119 ? -12.718 -2.715 3.146 1.00 88.00 119 LEU A O 1
ATOM 937 N N . LEU A 1 120 ? -12.777 -0.800 4.344 1.00 91.62 120 LEU A N 1
ATOM 938 C CA . LEU A 1 120 ? -12.496 -1.406 5.644 1.00 91.62 120 LEU A CA 1
ATOM 939 C C . LEU A 1 120 ? -13.614 -2.365 6.066 1.00 91.62 120 LEU A C 1
ATOM 941 O O . LEU A 1 120 ? -13.316 -3.482 6.481 1.00 91.62 120 LEU A O 1
ATOM 945 N N . LYS A 1 121 ? -14.890 -2.008 5.863 1.00 93.88 121 LYS A N 1
ATOM 946 C CA . LYS A 1 121 ? -16.040 -2.897 6.110 1.00 93.88 121 LYS A CA 1
ATOM 947 C C . LYS A 1 121 ? -15.999 -4.153 5.251 1.00 93.88 121 LYS A C 1
ATOM 949 O O . LYS A 1 121 ? -16.280 -5.247 5.742 1.00 93.88 121 LYS A O 1
ATOM 954 N N . ARG A 1 122 ? -15.625 -4.023 3.977 1.00 90.38 122 ARG A N 1
ATOM 955 C CA . ARG A 1 122 ? -15.473 -5.180 3.092 1.00 90.38 122 ARG A CA 1
ATOM 956 C C . ARG A 1 122 ? -14.334 -6.096 3.552 1.00 90.38 122 ARG A C 1
ATOM 958 O O . ARG A 1 122 ? -14.580 -7.286 3.732 1.00 90.38 122 ARG A O 1
ATOM 965 N N . ARG A 1 123 ? -13.138 -5.549 3.819 1.00 91.06 123 ARG A N 1
ATOM 966 C CA . ARG A 1 123 ? -12.002 -6.320 4.367 1.00 91.06 123 ARG A CA 1
ATOM 967 C C . ARG A 1 123 ? -12.382 -7.001 5.682 1.00 91.06 123 ARG A C 1
ATOM 969 O O . ARG A 1 123 ? -12.093 -8.176 5.872 1.00 91.06 123 ARG A O 1
ATOM 976 N N . ALA A 1 124 ? -13.090 -6.296 6.560 1.00 94.69 124 ALA A N 1
ATOM 977 C CA . ALA A 1 124 ? -13.551 -6.831 7.834 1.00 94.69 124 ALA A CA 1
ATOM 978 C C . ALA A 1 124 ? -14.488 -8.028 7.652 1.00 94.69 124 ALA A C 1
ATOM 980 O O . ALA A 1 124 ? -14.305 -9.052 8.307 1.00 94.69 124 ALA A O 1
ATOM 981 N N . LYS A 1 125 ? -15.432 -7.946 6.707 1.00 94.50 125 LYS A N 1
ATOM 982 C CA . LYS A 1 125 ? -16.309 -9.068 6.355 1.00 94.50 125 LYS A CA 1
ATOM 983 C C . LYS A 1 125 ? -15.516 -10.271 5.834 1.00 94.50 125 LYS A C 1
ATOM 985 O O . LYS A 1 125 ? -15.763 -11.385 6.284 1.00 94.50 125 LYS A O 1
ATOM 990 N N . GLU A 1 126 ? -14.570 -10.050 4.925 1.00 93.69 126 GLU A N 1
ATOM 991 C CA . GLU A 1 126 ? -13.730 -11.104 4.329 1.00 93.69 126 GLU A CA 1
ATOM 992 C C . GLU A 1 126 ? -12.793 -11.764 5.351 1.00 93.69 126 GLU A C 1
ATOM 994 O O . GLU A 1 126 ? -12.524 -12.960 5.274 1.00 93.69 126 GLU A O 1
ATOM 999 N N . ARG A 1 127 ? -12.302 -10.993 6.327 1.00 93.12 127 ARG A N 1
ATOM 1000 C CA . ARG A 1 127 ? -11.318 -11.436 7.329 1.00 93.12 127 ARG A CA 1
ATOM 1001 C C . ARG A 1 127 ? -11.925 -11.755 8.700 1.00 93.12 127 ARG A C 1
ATOM 1003 O O . ARG A 1 127 ? -11.188 -12.049 9.640 1.00 93.12 127 ARG A O 1
ATOM 1010 N N . GLY A 1 128 ? -13.251 -11.692 8.825 1.00 94.31 128 GLY A N 1
ATOM 1011 C CA . GLY A 1 128 ? -13.979 -11.999 10.058 1.00 94.31 128 GLY A CA 1
ATOM 1012 C C . GLY A 1 128 ? -13.742 -11.017 11.212 1.00 94.31 128 GLY A C 1
ATOM 1013 O O . GLY A 1 128 ? -13.900 -11.397 12.369 1.00 94.31 128 GLY A O 1
ATOM 1014 N N . VAL A 1 129 ? -13.362 -9.769 10.926 1.00 95.50 129 VAL A N 1
ATOM 1015 C CA . VAL A 1 129 ? -13.167 -8.721 11.943 1.00 95.50 129 VAL A CA 1
ATOM 1016 C C . VAL A 1 129 ? -14.500 -8.018 12.218 1.00 95.50 129 VAL A C 1
ATOM 1018 O O . VAL A 1 129 ? -15.243 -7.703 11.292 1.00 95.50 129 VAL A O 1
ATOM 1021 N N . ARG A 1 130 ? -14.826 -7.786 13.494 1.00 94.62 130 ARG A N 1
ATOM 1022 C CA . ARG A 1 130 ? -16.054 -7.104 13.945 1.00 94.62 130 ARG A CA 1
ATOM 1023 C C . ARG A 1 130 ? -15.761 -6.217 15.154 1.00 94.62 130 ARG A C 1
ATOM 1025 O O . ARG A 1 130 ? -14.740 -6.407 15.810 1.00 94.62 130 ARG A O 1
ATOM 1032 N N . GLY A 1 131 ? -16.690 -5.326 15.494 1.00 94.88 131 GLY A N 1
ATOM 1033 C CA . GLY A 1 131 ? -16.560 -4.395 16.616 1.00 94.88 131 GLY A CA 1
ATOM 1034 C C . GLY A 1 131 ? -16.254 -2.973 16.166 1.00 94.88 131 GLY A C 1
ATOM 1035 O O . GLY A 1 131 ? -16.385 -2.644 14.988 1.00 94.88 131 GLY A O 1
ATOM 1036 N N . GLY A 1 132 ? -15.860 -2.132 17.115 1.00 96.50 132 GLY A N 1
ATOM 1037 C CA . GLY A 1 132 ? -15.552 -0.727 16.870 1.00 96.50 132 GLY A CA 1
ATOM 1038 C C . GLY A 1 132 ? -14.125 -0.374 17.266 1.00 96.50 132 GLY A C 1
ATOM 1039 O O . GLY A 1 132 ? -13.595 -0.906 18.239 1.00 96.50 132 GLY A O 1
ATOM 1040 N N . PHE A 1 133 ? -13.523 0.564 16.546 1.00 98.00 133 PHE A N 1
ATOM 1041 C CA . PHE A 1 133 ? -12.228 1.147 16.876 1.00 98.00 133 PHE A CA 1
ATOM 1042 C C . PHE A 1 133 ? -12.399 2.654 17.036 1.00 98.00 133 PHE A C 1
ATOM 1044 O O . PHE A 1 133 ? -12.907 3.321 16.135 1.00 98.00 133 PHE A O 1
ATOM 1051 N N . ASN A 1 134 ? -12.004 3.176 18.193 1.00 97.88 134 ASN A N 1
ATOM 1052 C CA . ASN A 1 134 ? -11.894 4.610 18.435 1.00 97.88 134 ASN A CA 1
ATOM 1053 C C . ASN A 1 134 ? -10.409 4.954 18.451 1.00 97.88 134 ASN A C 1
ATOM 1055 O O . ASN A 1 134 ? -9.672 4.432 19.289 1.00 97.88 134 ASN A O 1
ATOM 1059 N N . PHE A 1 135 ? -9.997 5.787 17.510 1.00 98.25 135 PHE A N 1
ATOM 1060 C CA . PHE A 1 135 ? -8.632 6.244 17.329 1.00 98.25 135 PHE A CA 1
ATOM 1061 C C . PHE A 1 135 ? -8.521 7.670 17.856 1.00 98.25 135 PHE A C 1
ATOM 1063 O O . PHE A 1 135 ? -9.346 8.511 17.500 1.00 98.25 135 PHE A O 1
ATOM 1070 N N . THR A 1 136 ? -7.501 7.929 18.662 1.00 98.06 136 THR A N 1
ATOM 1071 C CA . THR A 1 136 ? -7.130 9.262 19.131 1.00 98.06 136 THR A CA 1
ATOM 1072 C C . THR A 1 136 ? -5.705 9.546 18.681 1.00 98.06 136 THR A C 1
ATOM 1074 O O . THR A 1 136 ? -4.802 8.771 18.999 1.00 98.06 136 THR A O 1
ATOM 1077 N N . MET A 1 137 ? -5.523 10.634 17.937 1.00 97.81 137 MET A N 1
ATOM 1078 C CA . MET A 1 137 ? -4.216 11.198 17.607 1.00 97.81 137 MET A CA 1
ATOM 1079 C C . MET A 1 137 ? -3.808 12.158 18.724 1.00 97.81 137 MET A C 1
ATOM 1081 O O . MET A 1 137 ? -4.470 13.173 18.919 1.00 97.81 137 MET A O 1
ATOM 1085 N N . GLU A 1 138 ? -2.778 11.808 19.493 1.00 95.38 138 GLU A N 1
ATOM 1086 C CA . GLU A 1 138 ? -2.413 12.530 20.723 1.00 95.38 138 GLU A CA 1
ATOM 1087 C C . GLU A 1 138 ? -1.891 13.945 20.454 1.00 95.38 138 GLU A C 1
ATOM 1089 O O . GLU A 1 138 ? -2.244 14.863 21.187 1.00 95.38 138 GLU A O 1
ATOM 1094 N N . ASP A 1 139 ? -1.115 14.146 19.385 1.00 94.06 139 ASP A N 1
ATOM 1095 C CA . ASP A 1 139 ? -0.470 15.439 19.118 1.00 94.06 139 ASP A CA 1
ATOM 1096 C C . ASP A 1 139 ? -1.453 16.463 18.538 1.00 94.06 139 ASP A C 1
ATOM 1098 O O . ASP A 1 139 ? -1.366 17.659 18.815 1.00 94.06 139 ASP A O 1
ATOM 1102 N N . SER A 1 140 ? -2.380 15.996 17.699 1.00 93.88 140 SER A N 1
ATOM 1103 C CA . SER A 1 140 ? -3.378 16.838 17.032 1.00 93.88 140 SER A CA 1
ATOM 1104 C C . SER A 1 140 ? -4.763 16.808 17.684 1.00 93.88 140 SER A C 1
ATOM 1106 O O . SER A 1 140 ? -5.678 17.463 17.186 1.00 93.88 140 SER A O 1
ATOM 1108 N N . GLU A 1 141 ? -4.929 16.043 18.767 1.00 96.12 141 GLU A N 1
ATOM 1109 C CA . GLU A 1 141 ? -6.183 15.835 19.512 1.00 96.12 141 GLU A CA 1
ATOM 1110 C C . GLU A 1 141 ? -7.372 15.384 18.639 1.00 96.12 141 GLU A C 1
ATOM 1112 O O . GLU A 1 141 ? -8.543 15.531 19.001 1.00 96.12 141 GLU A O 1
ATOM 1117 N N . GLN A 1 142 ? -7.092 14.800 17.472 1.00 97.44 142 GLN A N 1
ATOM 1118 C CA . GLN A 1 142 ? -8.128 14.327 16.562 1.00 97.44 142 GLN A CA 1
ATOM 1119 C C . GLN A 1 142 ? -8.672 12.978 17.014 1.00 97.44 142 GLN A C 1
ATOM 1121 O O . GLN A 1 142 ? -7.923 12.068 17.374 1.00 97.44 142 GLN A O 1
ATOM 1126 N N . VAL A 1 143 ? -9.990 12.817 16.914 1.00 97.62 143 VAL A N 1
ATOM 1127 C CA . VAL A 1 143 ? -10.673 11.565 17.237 1.00 97.62 143 VAL A CA 1
ATOM 1128 C C . VAL A 1 143 ? -11.421 11.059 16.017 1.00 97.62 143 VAL A C 1
ATOM 1130 O O . VAL A 1 143 ? -12.128 11.807 15.345 1.00 97.62 143 VAL A O 1
ATOM 1133 N N . GLY A 1 144 ? -11.280 9.766 15.748 1.00 97.62 144 GLY A N 1
ATOM 1134 C CA . GLY A 1 144 ? -11.952 9.087 14.655 1.00 97.62 144 GLY A CA 1
ATOM 1135 C C . GLY A 1 144 ? -12.537 7.757 15.098 1.00 97.62 144 GLY A C 1
ATOM 1136 O O . GLY A 1 144 ? -11.912 7.008 15.851 1.00 97.62 144 GLY A O 1
ATOM 1137 N N . ARG A 1 145 ? -13.735 7.430 14.614 1.00 97.69 145 ARG A N 1
ATOM 1138 C CA . ARG A 1 145 ? -14.390 6.149 14.900 1.00 97.69 145 ARG A CA 1
ATOM 1139 C C . ARG A 1 145 ? -14.619 5.334 13.635 1.00 97.69 145 ARG A C 1
ATOM 1141 O O . ARG A 1 145 ? -15.186 5.820 12.661 1.00 97.69 145 ARG A O 1
ATOM 1148 N N . LEU A 1 146 ? -14.248 4.058 13.710 1.00 97.00 146 LEU A N 1
ATOM 1149 C CA . LEU A 1 146 ? -14.561 3.028 12.726 1.00 97.00 146 LEU A CA 1
ATOM 1150 C C . LEU A 1 146 ? -15.502 1.998 13.354 1.00 97.00 146 LEU A C 1
ATOM 1152 O O . LEU A 1 146 ? -15.145 1.357 14.342 1.00 97.00 146 LEU A O 1
ATOM 1156 N N . ASP A 1 147 ? -16.688 1.818 12.777 1.00 96.06 147 ASP A N 1
ATOM 1157 C CA . ASP A 1 147 ? -17.666 0.822 13.224 1.00 96.06 147 ASP A CA 1
ATOM 1158 C C . ASP A 1 147 ? -17.805 -0.305 12.191 1.00 96.06 147 ASP A C 1
ATOM 1160 O O . ASP A 1 147 ? -18.254 -0.099 11.060 1.00 96.06 147 ASP A O 1
ATOM 1164 N N . LEU A 1 148 ? -17.404 -1.514 12.583 1.00 95.62 148 LEU A N 1
ATOM 1165 C CA . LEU A 1 148 ? -17.460 -2.727 11.765 1.00 95.62 148 LEU A CA 1
ATOM 1166 C C . LEU A 1 148 ? -18.592 -3.666 12.221 1.00 95.62 148 LEU A C 1
ATOM 1168 O O . LEU A 1 148 ? -18.605 -4.850 11.878 1.00 95.62 148 LEU A O 1
ATOM 1172 N N . GLY A 1 149 ? -19.553 -3.154 12.995 1.00 91.50 149 GLY A N 1
ATOM 1173 C CA . GLY A 1 149 ? -20.719 -3.879 13.486 1.00 91.50 149 GLY A CA 1
ATOM 1174 C C . GLY A 1 149 ? -20.534 -4.478 14.882 1.00 91.50 149 GLY A C 1
ATOM 1175 O O . GLY A 1 149 ? -19.655 -4.096 15.651 1.00 91.50 149 GLY A O 1
ATOM 1176 N N . LYS A 1 150 ? -21.392 -5.446 15.234 1.00 90.38 150 LYS A N 1
ATOM 1177 C CA . LYS A 1 150 ? -21.450 -6.021 16.591 1.00 90.38 150 LYS A CA 1
ATOM 1178 C C . LYS A 1 150 ? -20.129 -6.691 16.987 1.00 90.38 150 LYS A C 1
ATOM 1180 O O . LYS A 1 150 ? -19.741 -7.691 16.385 1.00 90.38 150 LYS A O 1
ATOM 1185 N N . GLY A 1 151 ? -19.498 -6.193 18.046 1.00 90.69 151 GLY A N 1
ATOM 1186 C CA . GLY A 1 151 ? -18.271 -6.745 18.615 1.00 90.69 151 GLY A CA 1
ATOM 1187 C C . GLY A 1 151 ? -17.738 -5.886 19.760 1.00 90.69 151 GLY A C 1
ATOM 1188 O O . GLY A 1 151 ? -18.418 -4.975 20.232 1.00 90.69 151 GLY A O 1
ATOM 1189 N N . ARG A 1 152 ? -16.519 -6.188 20.216 1.00 93.88 152 ARG A N 1
ATOM 1190 C CA . ARG A 1 152 ? -15.834 -5.401 21.247 1.00 93.88 152 ARG A CA 1
ATOM 1191 C C . ARG A 1 152 ? -15.432 -4.037 20.683 1.00 93.88 152 ARG A C 1
ATOM 1193 O O . ARG A 1 152 ? -15.023 -3.934 19.531 1.00 93.88 152 ARG A O 1
ATOM 1200 N N . ASN A 1 153 ? -15.529 -3.005 21.515 1.00 95.81 153 ASN A N 1
ATOM 1201 C CA . ASN A 1 153 ? -14.975 -1.696 21.195 1.00 95.81 153 ASN A CA 1
ATOM 1202 C C . ASN A 1 153 ? -13.544 -1.598 21.720 1.00 95.81 153 ASN A C 1
ATOM 1204 O O . ASN A 1 153 ? -13.277 -1.873 22.892 1.00 95.81 153 ASN A O 1
ATOM 1208 N N . HIS A 1 154 ? -12.646 -1.182 20.842 1.00 96.12 154 HIS A N 1
ATOM 1209 C CA . HIS A 1 154 ? -11.243 -0.940 21.114 1.00 96.12 154 HIS A CA 1
ATOM 1210 C C . HIS A 1 154 ? -10.982 0.567 21.102 1.00 96.12 154 HIS A C 1
ATOM 1212 O O . HIS A 1 154 ? -11.610 1.317 20.349 1.00 96.12 154 HIS A O 1
ATOM 1218 N N . ARG A 1 155 ? -10.081 1.017 21.973 1.00 96.44 155 ARG A N 1
ATOM 1219 C CA . ARG A 1 155 ? -9.590 2.397 22.011 1.00 96.44 155 ARG A CA 1
ATOM 1220 C C . ARG A 1 155 ? -8.092 2.359 21.761 1.00 96.44 155 ARG A C 1
ATOM 1222 O O . ARG A 1 155 ? -7.414 1.539 22.376 1.00 96.44 155 ARG A O 1
ATOM 1229 N N . LEU A 1 156 ? -7.618 3.196 20.850 1.00 96.75 156 LEU A N 1
ATOM 1230 C CA . LEU A 1 156 ? -6.209 3.354 20.525 1.00 96.75 156 LEU A CA 1
ATOM 1231 C C . LEU A 1 156 ? -5.844 4.827 20.650 1.00 96.75 156 LEU A C 1
ATOM 1233 O O . LEU A 1 156 ? -6.527 5.677 20.082 1.00 96.75 156 LEU A O 1
ATOM 1237 N N . TYR A 1 157 ? -4.762 5.086 21.369 1.00 96.88 157 TYR A N 1
ATOM 1238 C CA . TYR A 1 157 ? -4.154 6.398 21.536 1.00 96.88 157 TYR A CA 1
ATOM 1239 C C . TYR A 1 157 ? -2.745 6.280 20.973 1.00 96.88 157 TYR A C 1
ATOM 1241 O O . TYR A 1 157 ? -2.007 5.388 21.388 1.00 96.88 157 TYR A O 1
ATOM 1249 N N . LEU A 1 158 ? -2.442 7.074 19.952 1.00 97.06 158 LEU A N 1
ATOM 1250 C CA . LEU A 1 158 ? -1.164 7.059 19.248 1.00 97.06 158 LEU A CA 1
ATOM 1251 C C . LEU A 1 158 ? -0.792 8.497 18.881 1.00 97.06 158 LEU A C 1
ATOM 1253 O O . LEU A 1 158 ? -1.676 9.288 18.549 1.00 97.06 158 LEU A O 1
ATOM 1257 N N . GLY A 1 159 ? 0.501 8.814 18.857 1.00 97.00 159 GLY A N 1
ATOM 1258 C CA . GLY A 1 159 ? 0.982 10.054 18.245 1.00 97.00 159 GLY A CA 1
ATOM 1259 C C . GLY A 1 159 ? 0.647 10.115 16.749 1.00 97.00 159 GLY A C 1
ATOM 1260 O O . GLY A 1 159 ? 0.364 9.095 16.109 1.00 97.00 159 GLY A O 1
ATOM 1261 N N . ASP A 1 160 ? 0.708 11.303 16.153 1.00 94.50 160 ASP A N 1
ATOM 1262 C CA . ASP A 1 160 ? 0.301 11.533 14.762 1.00 94.50 160 ASP A CA 1
ATOM 1263 C C . ASP A 1 160 ? 1.084 10.639 13.782 1.00 94.50 160 ASP A C 1
ATOM 1265 O O . ASP A 1 160 ? 0.522 10.050 12.853 1.00 94.50 160 ASP A O 1
ATOM 1269 N N . ARG A 1 161 ? 2.393 10.493 14.019 1.00 92.44 161 ARG A N 1
ATOM 1270 C CA . ARG A 1 161 ? 3.292 9.656 13.209 1.00 92.44 161 ARG A CA 1
ATOM 1271 C C . ARG A 1 161 ? 2.943 8.170 13.295 1.00 92.44 161 ARG A C 1
ATOM 1273 O O . ARG A 1 161 ? 3.005 7.460 12.288 1.00 92.44 161 ARG A O 1
ATOM 1280 N N . ASP A 1 162 ? 2.585 7.702 14.480 1.00 94.44 162 ASP A N 1
ATOM 1281 C CA . ASP A 1 162 ? 2.229 6.307 14.717 1.00 94.44 162 ASP A CA 1
ATOM 1282 C C . ASP A 1 162 ? 0.850 6.002 14.140 1.00 94.44 162 ASP A C 1
ATOM 1284 O O . ASP A 1 162 ? 0.658 4.949 13.539 1.00 94.44 162 ASP A O 1
ATOM 1288 N N . MET A 1 163 ? -0.081 6.959 14.193 1.00 95.75 163 MET A N 1
ATOM 1289 C CA . MET A 1 163 ? -1.365 6.841 13.508 1.00 95.75 163 MET A CA 1
ATOM 1290 C C . MET A 1 163 ? -1.180 6.730 11.990 1.00 95.75 163 MET A C 1
ATOM 1292 O O . MET A 1 163 ? -1.766 5.852 11.358 1.00 95.75 163 MET A O 1
ATOM 1296 N N . VAL A 1 164 ? -0.316 7.558 11.393 1.00 91.88 164 VAL A N 1
ATOM 1297 C CA . VAL A 1 164 ? 0.058 7.410 9.977 1.00 91.88 164 VAL A CA 1
ATOM 1298 C C . VAL A 1 164 ? 0.649 6.020 9.739 1.00 91.88 164 VAL A C 1
ATOM 1300 O O . VAL A 1 164 ? 0.188 5.308 8.854 1.00 91.88 164 VAL A O 1
ATOM 1303 N N . SER A 1 165 ? 1.606 5.583 10.555 1.00 89.50 165 SER A N 1
ATOM 1304 C CA . SER A 1 165 ? 2.258 4.277 10.390 1.00 89.50 165 SER A CA 1
ATOM 1305 C C . SER A 1 165 ? 1.278 3.103 10.531 1.00 89.50 165 SER A C 1
ATOM 1307 O O . SER A 1 165 ? 1.400 2.114 9.815 1.00 89.50 165 SER A O 1
ATOM 1309 N N . LEU A 1 166 ? 0.251 3.229 11.371 1.00 93.81 166 LEU A N 1
ATOM 1310 C CA . LEU A 1 166 ? -0.819 2.245 11.511 1.00 93.81 166 LEU A CA 1
ATOM 1311 C C . LEU A 1 166 ? -1.656 2.114 10.231 1.00 93.81 166 LEU A C 1
ATOM 1313 O O . LEU A 1 166 ? -1.910 1.003 9.771 1.00 93.81 166 LEU A O 1
ATOM 1317 N N . PHE A 1 167 ? -2.101 3.231 9.652 1.00 91.31 167 PHE A N 1
ATOM 1318 C CA . PHE A 1 167 ? -2.960 3.199 8.462 1.00 91.31 167 PHE A CA 1
ATOM 1319 C C . PHE A 1 167 ? -2.197 2.929 7.172 1.00 91.31 167 PHE A C 1
ATOM 1321 O O . PHE A 1 167 ? -2.762 2.370 6.235 1.00 91.31 167 PHE A O 1
ATOM 1328 N N . PHE A 1 168 ? -0.939 3.341 7.117 1.00 85.81 168 PHE A N 1
ATOM 1329 C CA . PHE A 1 168 ? -0.217 3.593 5.876 1.00 85.81 168 PHE A CA 1
ATOM 1330 C C . PHE A 1 168 ? 1.239 3.118 5.912 1.00 85.81 168 PHE A C 1
ATOM 1332 O O . PHE A 1 168 ? 2.001 3.378 4.981 1.00 85.81 168 PHE A O 1
ATOM 1339 N N . GLY A 1 169 ? 1.643 2.439 6.983 1.00 80.94 169 GLY A N 1
ATOM 1340 C CA . GLY A 1 169 ? 2.989 1.910 7.131 1.00 80.94 169 GLY A CA 1
ATOM 1341 C C . GLY A 1 169 ? 3.352 0.892 6.052 1.00 80.94 169 GLY A C 1
ATOM 1342 O O . GLY A 1 169 ? 2.502 0.239 5.450 1.00 80.94 169 GLY A O 1
ATOM 1343 N N . ALA A 1 170 ? 4.656 0.742 5.827 1.00 75.44 170 ALA A N 1
ATOM 1344 C CA . ALA A 1 170 ? 5.207 -0.248 4.901 1.00 75.44 170 ALA A CA 1
ATOM 1345 C C . ALA A 1 170 ? 5.345 -1.654 5.521 1.00 75.44 170 ALA A C 1
ATOM 1347 O O . ALA A 1 170 ? 5.718 -2.599 4.823 1.00 75.44 170 ALA A O 1
ATOM 1348 N N . LEU A 1 171 ? 5.091 -1.788 6.826 1.00 78.94 171 LEU A N 1
ATOM 1349 C CA . LEU A 1 171 ? 5.190 -3.034 7.584 1.00 78.94 171 LEU A CA 1
ATOM 1350 C C . LEU A 1 171 ? 3.802 -3.475 8.075 1.00 78.94 171 LEU A C 1
ATOM 1352 O O . LEU A 1 171 ? 2.939 -2.620 8.288 1.00 78.94 171 LEU A O 1
ATOM 1356 N N . PRO A 1 172 ? 3.586 -4.784 8.294 1.00 85.38 172 PRO A N 1
ATOM 1357 C CA . PRO A 1 172 ? 2.442 -5.278 9.051 1.00 85.38 172 PRO A CA 1
ATOM 1358 C C . PRO A 1 172 ? 2.285 -4.547 10.392 1.00 85.38 172 PRO A C 1
ATOM 1360 O O . PRO A 1 172 ? 3.263 -4.149 11.039 1.00 85.38 172 PRO A O 1
ATOM 1363 N N . VAL A 1 173 ? 1.040 -4.394 10.832 1.00 91.38 173 VAL A N 1
ATOM 1364 C CA . VAL A 1 173 ? 0.699 -3.713 12.085 1.00 91.38 173 VAL A CA 1
ATOM 1365 C C . VAL A 1 173 ? 1.314 -4.452 13.268 1.00 91.38 173 VAL A C 1
ATOM 1367 O O . VAL A 1 173 ? 1.909 -3.816 14.134 1.00 91.38 173 VAL A O 1
ATOM 1370 N N . CYS A 1 174 ? 1.244 -5.784 13.282 1.00 91.25 174 CYS A N 1
ATOM 1371 C CA . CYS A 1 174 ? 1.802 -6.583 14.376 1.00 91.25 174 CYS A CA 1
ATOM 1372 C C . CYS A 1 174 ? 3.335 -6.505 14.455 1.00 91.25 174 CYS A C 1
ATOM 1374 O O . CYS A 1 174 ? 3.896 -6.618 15.542 1.00 91.25 174 CYS A O 1
ATOM 1376 N N . GLU A 1 175 ? 4.022 -6.299 13.325 1.00 88.50 175 GLU A N 1
ATOM 1377 C CA . GLU A 1 175 ? 5.478 -6.092 13.305 1.00 88.50 175 GLU A CA 1
ATOM 1378 C C . GLU A 1 175 ? 5.845 -4.714 13.878 1.00 88.50 175 GLU A C 1
ATOM 1380 O O . GLU A 1 175 ? 6.850 -4.576 14.569 1.00 88.50 175 GLU A O 1
ATOM 1385 N N . THR A 1 176 ? 5.004 -3.705 13.633 1.00 88.12 176 THR A N 1
ATOM 1386 C CA . THR A 1 176 ? 5.264 -2.313 14.032 1.00 88.12 176 THR A CA 1
ATOM 1387 C C . THR A 1 176 ? 4.892 -2.033 15.489 1.00 88.12 176 THR A C 1
ATOM 1389 O O . THR A 1 176 ? 5.644 -1.379 16.205 1.00 88.12 176 THR A O 1
ATOM 1392 N N . PHE A 1 177 ? 3.733 -2.521 15.935 1.00 92.50 177 PHE A N 1
ATOM 1393 C CA . PHE A 1 177 ? 3.136 -2.180 17.235 1.00 92.50 177 PHE A CA 1
ATOM 1394 C C . PHE A 1 177 ? 3.111 -3.353 18.226 1.00 92.50 177 PHE A C 1
ATOM 1396 O O . PHE A 1 177 ? 2.655 -3.200 19.359 1.00 92.50 177 PHE A O 1
ATOM 1403 N N . GLY A 1 178 ? 3.615 -4.518 17.815 1.00 90.75 178 GLY A N 1
ATOM 1404 C CA . GLY A 1 178 ? 3.550 -5.756 18.582 1.00 90.75 178 GLY A CA 1
ATOM 1405 C C . GLY A 1 178 ? 2.243 -6.528 18.376 1.00 90.75 178 GLY A C 1
ATOM 1406 O O . GLY A 1 178 ? 1.272 -6.041 17.795 1.00 90.75 178 GLY A O 1
ATOM 1407 N N . GLY A 1 179 ? 2.240 -7.777 18.845 1.00 87.81 179 GLY A N 1
ATOM 1408 C CA . GLY A 1 179 ? 1.072 -8.656 18.795 1.00 87.81 179 GLY A CA 1
ATOM 1409 C C . GLY A 1 179 ? 0.084 -8.414 19.938 1.00 87.81 179 GLY A C 1
ATOM 1410 O O . GLY A 1 179 ? 0.421 -7.857 20.983 1.00 87.81 179 GLY A O 1
ATOM 1411 N N . GLY A 1 180 ? -1.137 -8.900 19.752 1.00 89.38 180 GLY A N 1
ATOM 1412 C CA . GLY A 1 180 ? -2.241 -8.812 20.700 1.00 89.38 180 GLY A CA 1
ATOM 1413 C C . GLY A 1 180 ? -3.353 -7.861 20.242 1.00 89.38 180 GLY A C 1
ATOM 1414 O O . GLY A 1 180 ? -3.156 -7.003 19.378 1.00 89.38 180 GLY A O 1
ATOM 1415 N N . PRO A 1 181 ? -4.568 -7.964 20.812 1.00 87.62 181 PRO A N 1
ATOM 1416 C CA . PRO A 1 181 ? -5.631 -7.005 20.540 1.00 87.62 181 PRO A CA 1
ATOM 1417 C C . PRO A 1 181 ? -5.266 -5.604 21.068 1.00 87.62 181 PRO A C 1
ATOM 1419 O O . PRO A 1 181 ? -4.830 -5.497 22.214 1.00 87.62 181 PRO A O 1
ATOM 1422 N N . PRO A 1 182 ? -5.533 -4.518 20.317 1.00 93.12 182 PRO A N 1
ATOM 1423 C CA . PRO A 1 182 ? -6.287 -4.475 19.060 1.00 93.12 182 PRO A CA 1
ATOM 1424 C C . PRO A 1 182 ? -5.461 -4.698 17.780 1.00 93.12 182 PRO A C 1
ATOM 1426 O O . PRO A 1 182 ? -6.060 -4.813 16.710 1.00 93.12 182 PRO A O 1
ATOM 1429 N N . PHE A 1 183 ? -4.133 -4.764 17.862 1.00 95.06 183 PHE A N 1
ATOM 1430 C CA . PHE A 1 183 ? -3.235 -4.793 16.705 1.00 95.06 183 PHE A CA 1
ATOM 1431 C C . PHE A 1 183 ? -3.404 -6.039 15.828 1.00 95.06 183 PHE A C 1
ATOM 1433 O O . PHE A 1 183 ? -3.495 -5.886 14.616 1.00 95.06 183 PHE A O 1
ATOM 1440 N N . ASP A 1 184 ? -3.634 -7.225 16.400 1.00 93.12 184 ASP A N 1
ATOM 1441 C CA . ASP A 1 184 ? -3.906 -8.452 15.618 1.00 93.12 184 ASP A CA 1
ATOM 1442 C C . ASP A 1 184 ? -5.175 -8.364 14.752 1.00 93.12 184 ASP A C 1
ATOM 1444 O O . ASP A 1 184 ? -5.323 -9.049 13.736 1.00 93.12 184 ASP A O 1
ATOM 1448 N N . LEU A 1 185 ? -6.151 -7.557 15.182 1.00 94.62 185 LEU A N 1
ATOM 1449 C CA . LEU A 1 185 ? -7.368 -7.317 14.409 1.00 94.62 185 LEU A CA 1
ATOM 1450 C C . LEU A 1 185 ? -7.118 -6.274 13.324 1.00 94.62 185 LEU A C 1
ATOM 1452 O O . LEU A 1 185 ? -7.632 -6.414 12.214 1.00 94.62 185 LEU A O 1
ATOM 1456 N N . LEU A 1 186 ? -6.338 -5.243 13.649 1.00 95.06 186 LEU A N 1
ATOM 1457 C CA . LEU A 1 186 ? -5.985 -4.173 12.726 1.00 95.06 186 LEU A CA 1
ATOM 1458 C C . LEU A 1 186 ? -5.038 -4.657 11.627 1.00 95.06 186 LEU A C 1
ATOM 1460 O O . LEU A 1 186 ? -5.232 -4.246 10.494 1.00 95.06 186 LEU A O 1
ATOM 1464 N N . ASP A 1 187 ? -4.136 -5.598 11.896 1.00 93.38 187 ASP A N 1
ATOM 1465 C CA . ASP A 1 187 ? -3.234 -6.223 10.911 1.00 93.38 187 ASP A CA 1
ATOM 1466 C C . ASP A 1 187 ? -3.980 -6.921 9.759 1.00 93.38 187 ASP A C 1
ATOM 1468 O O . ASP A 1 187 ? -3.517 -7.014 8.627 1.00 93.38 187 ASP A O 1
ATOM 1472 N N . LYS A 1 188 ? -5.217 -7.362 10.013 1.00 91.25 188 LYS A N 1
ATOM 1473 C CA . LYS A 1 188 ? -6.088 -7.948 8.980 1.00 91.25 188 LYS A CA 1
ATOM 1474 C C . LYS A 1 188 ? -6.732 -6.901 8.073 1.00 91.25 188 LYS A C 1
ATOM 1476 O O . LYS A 1 188 ? -7.267 -7.244 7.015 1.00 91.25 188 LYS A O 1
ATOM 1481 N N . LEU A 1 189 ? -6.766 -5.647 8.513 1.00 91.81 189 LEU A N 1
ATOM 1482 C CA . LEU A 1 189 ? -7.424 -4.532 7.834 1.00 91.81 189 LEU A CA 1
ATOM 1483 C C . LEU A 1 189 ? -6.415 -3.551 7.230 1.00 91.81 189 LEU A C 1
ATOM 1485 O O . LEU A 1 189 ? -6.699 -2.971 6.178 1.00 91.81 189 LEU A O 1
ATOM 1489 N N . LEU A 1 190 ? -5.271 -3.394 7.889 1.00 91.81 190 LEU A N 1
ATOM 1490 C CA . LEU A 1 190 ? -4.230 -2.393 7.711 1.00 91.81 190 LEU A CA 1
ATOM 1491 C C . LEU A 1 190 ? -2.844 -3.077 7.632 1.00 91.81 190 LEU A C 1
ATOM 1493 O O . LEU A 1 190 ? -2.717 -4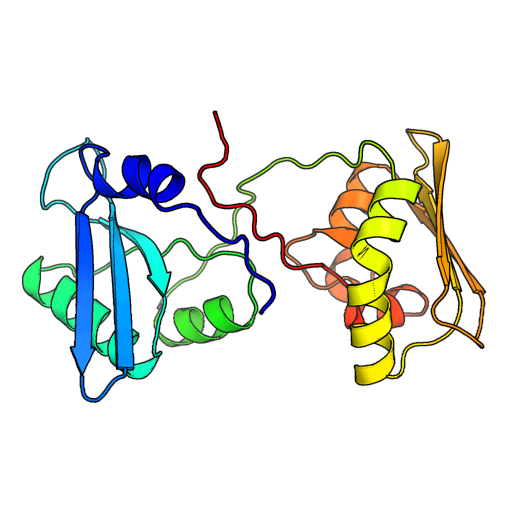.215 8.075 1.00 91.81 190 LEU A O 1
ATOM 1497 N N . PRO A 1 191 ? -1.804 -2.404 7.113 1.00 87.44 191 PRO A N 1
ATOM 1498 C CA . PRO A 1 191 ? -1.860 -1.093 6.476 1.00 87.44 191 PRO A CA 1
ATOM 1499 C C . PRO A 1 191 ? -2.679 -1.124 5.181 1.00 87.44 191 PRO A C 1
ATOM 1501 O O . PRO A 1 191 ? -2.910 -2.158 4.538 1.00 87.44 191 PRO A O 1
ATOM 1504 N N . LEU A 1 192 ? -3.204 0.034 4.811 1.00 84.19 192 LEU A N 1
ATOM 1505 C CA . LEU A 1 192 ? -3.809 0.229 3.509 1.00 84.19 192 LEU A CA 1
ATOM 1506 C C . LEU A 1 192 ? -2.692 0.399 2.484 1.00 84.19 192 LEU A C 1
ATOM 1508 O O . LEU A 1 192 ? -1.745 1.142 2.740 1.00 84.19 192 LEU A O 1
ATOM 1512 N N . PRO A 1 193 ? -2.800 -0.249 1.312 1.00 69.88 193 PRO A N 1
ATOM 1513 C CA . PRO A 1 193 ? -1.870 0.012 0.236 1.00 69.88 193 PRO A CA 1
ATOM 1514 C C . PRO A 1 193 ? -2.025 1.477 -0.152 1.00 69.88 193 PRO A C 1
ATOM 1516 O O . PRO A 1 193 ? -3.045 1.890 -0.712 1.00 69.88 193 PRO A O 1
ATOM 1519 N N . LEU A 1 194 ? -1.011 2.272 0.161 1.00 62.56 194 LEU A N 1
ATOM 1520 C CA . LEU A 1 194 ? -0.864 3.568 -0.458 1.00 62.56 194 LEU A CA 1
ATOM 1521 C C . LEU A 1 194 ? -0.483 3.342 -1.899 1.00 62.56 194 LEU A C 1
ATOM 1523 O O . LEU A 1 194 ? 0.670 3.091 -2.233 1.00 62.56 194 LEU A O 1
ATOM 1527 N N . PHE A 1 195 ? -1.468 3.503 -2.768 1.00 52.62 195 PHE A N 1
ATOM 1528 C CA . PHE A 1 195 ? -1.196 3.847 -4.149 1.00 52.62 195 PHE A CA 1
ATOM 1529 C C . PHE A 1 195 ? -0.844 5.338 -4.215 1.00 52.62 195 PHE A C 1
ATOM 1531 O O . PHE A 1 195 ? -1.543 6.133 -4.839 1.00 52.62 195 PHE A O 1
ATOM 1538 N N . ALA A 1 196 ? 0.238 5.729 -3.537 1.00 42.47 196 ALA A N 1
ATOM 1539 C CA . ALA A 1 196 ? 0.952 6.936 -3.900 1.00 42.47 196 ALA A CA 1
ATOM 1540 C C . ALA A 1 196 ? 1.698 6.583 -5.186 1.00 42.47 196 ALA A C 1
ATOM 1542 O O . ALA A 1 196 ? 2.627 5.781 -5.181 1.00 42.47 196 ALA A O 1
ATOM 1543 N N . SER A 1 197 ? 1.241 7.114 -6.320 1.00 36.50 197 SER A N 1
ATOM 1544 C CA . SER A 1 197 ? 2.099 7.137 -7.502 1.00 36.50 197 SER A CA 1
ATOM 1545 C C . SER A 1 197 ? 3.417 7.801 -7.078 1.00 36.50 197 SER A C 1
ATOM 1547 O O . SER A 1 197 ? 3.317 8.888 -6.496 1.00 36.50 197 SER A O 1
ATOM 1549 N N . PRO A 1 198 ? 4.607 7.245 -7.383 1.00 37.84 198 PRO A N 1
ATOM 1550 C CA . PRO A 1 198 ? 5.918 7.851 -7.078 1.00 37.84 198 PRO A CA 1
ATOM 1551 C C . PRO A 1 198 ? 6.149 9.256 -7.686 1.00 37.84 198 PRO A C 1
ATOM 1553 O O . PRO A 1 198 ? 7.271 9.734 -7.815 1.00 37.84 198 PRO A O 1
ATOM 1556 N N . LEU A 1 199 ? 5.100 9.902 -8.199 1.00 36.91 199 LEU A N 1
ATOM 1557 C CA . LEU A 1 199 ? 5.141 11.020 -9.130 1.00 36.91 199 LEU A CA 1
ATOM 1558 C C . LEU A 1 199 ? 4.104 12.106 -8.847 1.00 36.91 199 LEU A C 1
ATOM 1560 O O . LEU A 1 199 ? 4.049 13.069 -9.603 1.00 36.91 199 LEU A O 1
ATOM 1564 N N . ASN A 1 200 ? 3.332 12.001 -7.760 1.00 30.00 200 ASN A N 1
ATOM 1565 C CA . ASN A 1 200 ? 2.543 13.141 -7.275 1.00 30.00 200 ASN A CA 1
ATOM 1566 C C . ASN A 1 200 ? 3.378 14.122 -6.433 1.00 30.00 200 ASN A C 1
ATOM 1568 O O . ASN A 1 200 ? 2.824 15.013 -5.793 1.00 30.00 200 ASN A O 1
ATOM 1572 N N . HIS A 1 201 ? 4.705 13.993 -6.464 1.00 27.36 201 HIS A N 1
ATOM 1573 C CA . HIS A 1 201 ? 5.598 15.083 -6.107 1.00 27.36 201 HIS A CA 1
ATOM 1574 C C . HIS A 1 201 ? 5.615 16.077 -7.274 1.00 27.36 201 HIS A C 1
ATOM 1576 O O . HIS A 1 201 ? 6.272 15.852 -8.295 1.00 27.36 201 HIS A O 1
ATOM 1582 N N . VAL A 1 202 ? 4.805 17.129 -7.130 1.00 28.06 202 VAL A N 1
ATOM 1583 C CA . VAL A 1 202 ? 5.091 18.436 -7.737 1.00 28.06 202 VAL A CA 1
ATOM 1584 C C . VAL A 1 202 ? 6.403 18.945 -7.155 1.00 28.06 202 VAL A C 1
ATOM 1586 O O . VAL A 1 202 ? 6.563 18.820 -5.919 1.00 28.06 202 VAL A O 1
#

Foldseek 3Di:
DPDPPDDVVNCVCQPPQQFWHKDKDDDPNWIKIWIFGDPDSDPLRTAETLDIDTDLVRRVVRVVVSCVVSVHPHHHYDDFLDPVRCVSVVVVDPDDDDDDLDDDFDPAQAVVLVVCQVVLLVLCVVLVNAAKEWEAAPVVRHIYIHHNYDDYYYYYYDHRVVVCCLQANSDQQCVVPNDDPPRVSSSSRDNDRPPPSSPVPD

Radius of gyration: 20.07 Å; chains: 1; bounding box: 45×33×49 Å

pLDDT: mean 81.27, std 16.91, range [27.36, 98.25]